Protein AF-T0R6H0-F1 (afdb_monomer_lite)

Radius of gyration: 33.14 Å; chains: 1; bounding box: 118×53×84 Å

Secondary structure (DSSP, 8-state):
--------------GGGHHHHHHHHHHHHHHHHHHHHHHTTTTTSTT--TT--TTTHHHHHHHHHHHHHHHSPTT----GGG--------SSS-PPPP-TTHHHHIIIII---HHHHHHHHHTS-HHHHTT-S---SBSSTT--SB--SSHHHHHHIIIIITTBGGGBHHHHHTTS-HHHHHHHH-STTSHHIIIIIHHHHTSHHHHHHHHHHHT----HHHHHHHHHHTT--B--PPP-SSSPPP---EEEEEETTEEEEEEE-S--HHHHHHHHHHTT-BSSTT-TTBTTTS-BTTBPP--GGGGS--

pLDDT: mean 77.42, std 15.38, range [25.55, 97.19]

Organism: Saprolegnia diclina (strain VS20) (NCBI:txid1156394)

Structure (mmCIF, N/CA/C/O backbone):
data_AF-T0R6H0-F1
#
_entry.id   AF-T0R6H0-F1
#
loop_
_atom_site.group_PDB
_atom_site.id
_atom_site.type_symbol
_atom_site.label_atom_id
_atom_site.label_alt_id
_atom_site.label_comp_id
_atom_site.label_asym_id
_atom_site.label_entity_id
_atom_site.label_seq_id
_atom_site.pdbx_PDB_ins_code
_atom_site.Cartn_x
_atom_site.Cartn_y
_atom_site.Cartn_z
_atom_site.occupancy
_atom_site.B_iso_or_equiv
_atom_site.auth_seq_id
_atom_site.auth_comp_id
_atom_site.auth_asym_id
_atom_site.auth_atom_id
_atom_site.pdbx_PDB_model_num
ATOM 1 N N . MET A 1 1 ? 90.081 6.972 -22.224 1.00 40.97 1 MET A N 1
ATOM 2 C CA . MET A 1 1 ? 89.438 6.092 -23.224 1.00 40.97 1 MET A CA 1
ATOM 3 C C . MET A 1 1 ? 88.347 6.915 -23.899 1.00 40.97 1 MET A C 1
ATOM 5 O O . MET A 1 1 ? 87.442 7.363 -23.212 1.00 40.97 1 MET A O 1
ATOM 9 N N . ARG A 1 2 ? 88.525 7.281 -25.173 1.00 37.84 2 ARG A N 1
ATOM 10 C CA . ARG A 1 2 ? 87.678 8.245 -25.898 1.00 37.84 2 ARG A CA 1
ATOM 11 C C . ARG A 1 2 ? 86.704 7.442 -26.763 1.00 37.84 2 ARG A C 1
ATOM 13 O O . ARG A 1 2 ? 87.155 6.745 -27.663 1.00 37.84 2 ARG A O 1
ATOM 20 N N . ILE A 1 3 ? 85.412 7.486 -26.451 1.00 46.25 3 ILE A N 1
ATOM 21 C CA . ILE A 1 3 ? 84.373 6.794 -27.225 1.00 46.25 3 ILE A CA 1
ATOM 22 C C . ILE A 1 3 ? 84.093 7.645 -28.471 1.00 46.25 3 ILE A C 1
ATOM 24 O O . ILE A 1 3 ? 83.667 8.792 -28.350 1.00 46.25 3 ILE A O 1
ATOM 28 N N . GLN A 1 4 ? 84.401 7.116 -29.656 1.00 45.62 4 GLN A N 1
ATOM 29 C CA . GLN A 1 4 ? 83.977 7.701 -30.931 1.00 45.62 4 GLN A CA 1
ATOM 30 C C . GLN A 1 4 ? 82.515 7.315 -31.206 1.00 45.62 4 GLN A C 1
ATOM 32 O O . GLN A 1 4 ? 82.155 6.161 -30.973 1.00 45.62 4 GLN A O 1
ATOM 37 N N . PRO A 1 5 ? 81.674 8.228 -31.722 1.00 48.91 5 PRO A N 1
ATOM 38 C CA . PRO A 1 5 ? 80.340 7.872 -32.174 1.00 48.91 5 PRO A CA 1
ATOM 39 C C . PRO A 1 5 ? 80.451 7.147 -33.519 1.00 48.91 5 PRO A C 1
ATOM 41 O O . PRO A 1 5 ? 80.967 7.690 -34.495 1.00 48.91 5 PRO A O 1
ATOM 44 N N . THR A 1 6 ? 79.974 5.908 -33.575 1.00 51.91 6 THR A N 1
ATOM 45 C CA . THR A 1 6 ? 79.748 5.190 -34.827 1.00 51.91 6 THR A CA 1
ATOM 46 C C . THR A 1 6 ? 78.606 5.870 -35.575 1.00 51.91 6 THR A C 1
ATOM 48 O O . THR A 1 6 ? 77.436 5.735 -35.222 1.00 51.91 6 THR A O 1
ATOM 51 N N . THR A 1 7 ? 78.933 6.606 -36.634 1.00 54.28 7 THR A N 1
ATOM 52 C CA . THR A 1 7 ? 77.968 7.002 -37.663 1.00 54.28 7 THR A CA 1
ATOM 53 C C . THR A 1 7 ? 77.571 5.754 -38.444 1.00 54.28 7 THR A C 1
ATOM 55 O O . THR A 1 7 ? 78.152 5.445 -39.482 1.00 54.28 7 THR A O 1
ATOM 58 N N . GLY A 1 8 ? 76.618 4.992 -37.906 1.00 48.72 8 GLY A N 1
ATOM 59 C CA . GLY A 1 8 ? 75.921 3.958 -38.656 1.00 48.72 8 GLY A CA 1
ATOM 60 C C . GLY A 1 8 ? 75.055 4.630 -39.714 1.00 48.72 8 GLY A C 1
ATOM 61 O O . GLY A 1 8 ? 74.066 5.283 -39.385 1.00 48.72 8 GLY A O 1
ATOM 62 N N . SER A 1 9 ? 75.447 4.511 -40.979 1.00 51.91 9 SER A N 1
ATOM 63 C CA . SER A 1 9 ? 74.576 4.822 -42.106 1.00 51.91 9 SER A CA 1
ATOM 64 C C . SER A 1 9 ? 73.331 3.940 -42.012 1.00 51.91 9 SER A C 1
ATOM 66 O O . SER A 1 9 ? 73.435 2.717 -42.071 1.00 51.91 9 SER A O 1
ATOM 68 N N . LEU A 1 10 ? 72.157 4.551 -41.848 1.00 57.88 10 LEU A N 1
ATOM 69 C CA . LEU A 1 10 ? 70.880 3.879 -42.073 1.00 57.88 10 LEU A CA 1
ATOM 70 C C . LEU A 1 10 ? 70.844 3.448 -43.544 1.00 57.88 10 LEU A C 1
ATOM 72 O O . LEU A 1 10 ? 70.689 4.293 -44.427 1.00 57.88 10 LEU A O 1
ATOM 76 N N . ASP A 1 11 ? 71.019 2.153 -43.803 1.00 59.69 11 ASP A N 1
ATOM 77 C CA . ASP A 1 11 ? 70.813 1.583 -45.132 1.00 59.69 11 ASP A CA 1
ATOM 78 C C . ASP A 1 11 ? 69.410 1.973 -45.632 1.00 59.69 11 ASP A C 1
ATOM 80 O O . ASP A 1 11 ? 68.420 1.787 -44.910 1.00 59.69 11 ASP A O 1
ATOM 84 N N . PRO A 1 12 ? 69.269 2.532 -46.848 1.00 58.50 12 PRO A N 1
ATOM 85 C CA . PRO A 1 12 ? 67.960 2.860 -47.381 1.00 58.50 12 PRO A CA 1
ATOM 86 C C . PRO A 1 12 ? 67.186 1.556 -47.562 1.00 58.50 12 PRO A C 1
ATOM 88 O O . PRO A 1 12 ? 67.565 0.709 -48.369 1.00 58.50 12 PRO A O 1
ATOM 91 N N . SER A 1 13 ? 66.089 1.396 -46.811 1.00 59.91 13 SER A N 1
ATOM 92 C CA . SER A 1 13 ? 65.235 0.212 -46.926 1.00 59.91 13 SER A CA 1
ATOM 93 C C . SER A 1 13 ? 64.921 -0.068 -48.404 1.00 59.91 13 SER A C 1
ATOM 95 O O . SER A 1 13 ? 64.613 0.887 -49.137 1.00 59.91 13 SER A O 1
ATOM 97 N N . PRO A 1 14 ? 65.014 -1.332 -48.869 1.00 59.00 14 PRO A N 1
ATOM 98 C CA . PRO A 1 14 ? 64.840 -1.659 -50.276 1.00 59.00 14 PRO A CA 1
ATOM 99 C C . PRO A 1 14 ? 63.494 -1.116 -50.759 1.00 59.00 14 PRO A C 1
ATOM 101 O O . PRO A 1 14 ? 62.437 -1.526 -50.277 1.00 59.00 14 PRO A O 1
ATOM 104 N N . SER A 1 15 ? 63.532 -0.169 -51.707 1.00 63.09 15 SER A N 1
ATOM 105 C CA . SER A 1 15 ? 62.351 0.602 -52.141 1.00 63.09 15 SER A CA 1
ATOM 106 C C . SER A 1 15 ? 61.200 -0.284 -52.640 1.00 63.09 15 SER A C 1
ATOM 108 O O . SER A 1 15 ? 60.039 0.120 -52.605 1.00 63.09 15 SER A O 1
ATOM 110 N N . ARG A 1 16 ? 61.527 -1.526 -53.019 1.00 66.12 16 ARG A N 1
ATOM 111 C CA . ARG A 1 16 ? 60.626 -2.579 -53.494 1.00 66.12 16 ARG A CA 1
ATOM 112 C C . ARG A 1 16 ? 59.483 -2.921 -52.534 1.00 66.12 16 ARG A C 1
ATOM 114 O O . ARG A 1 16 ? 58.416 -3.289 -53.007 1.00 66.12 16 ARG A O 1
ATOM 121 N N . TRP A 1 17 ? 59.664 -2.765 -51.222 1.00 71.75 17 TRP A N 1
ATOM 122 C CA . TRP A 1 17 ? 58.628 -3.116 -50.236 1.00 71.75 17 TRP A CA 1
ATOM 123 C C . TRP A 1 17 ? 57.766 -1.934 -49.785 1.00 71.75 17 TRP A C 1
ATOM 125 O O . TRP A 1 17 ? 56.764 -2.126 -49.101 1.00 71.75 17 TRP A O 1
ATOM 135 N N . ARG A 1 18 ? 58.114 -0.707 -50.194 1.00 79.81 18 ARG A N 1
ATOM 136 C CA . ARG A 1 18 ? 57.410 0.511 -49.761 1.00 79.81 18 ARG A CA 1
ATOM 137 C C . ARG A 1 18 ? 55.999 0.594 -50.336 1.00 79.81 18 ARG A C 1
ATOM 139 O O . ARG A 1 18 ? 55.067 0.902 -49.608 1.00 79.81 18 ARG A O 1
ATOM 146 N N . LEU A 1 19 ? 55.843 0.279 -51.623 1.00 83.94 19 LEU A N 1
ATOM 147 C CA . LEU A 1 19 ? 54.553 0.290 -52.321 1.00 83.94 19 LEU A CA 1
ATOM 148 C C . LEU A 1 19 ? 53.581 -0.798 -51.828 1.00 83.94 19 LEU A C 1
ATOM 150 O O . LEU A 1 19 ? 52.463 -0.441 -51.466 1.00 83.94 19 LEU A O 1
ATOM 154 N N . PRO A 1 20 ? 53.957 -2.092 -51.756 1.00 87.44 20 PRO A N 1
ATOM 155 C CA . PRO A 1 20 ? 53.057 -3.118 -51.228 1.00 87.44 20 PRO A CA 1
ATOM 156 C C . PRO A 1 20 ? 52.755 -2.915 -49.738 1.00 87.44 20 PRO A C 1
ATOM 158 O O . PRO A 1 20 ? 51.624 -3.143 -49.322 1.00 87.44 20 PRO A O 1
ATOM 161 N N . GLY A 1 21 ? 53.717 -2.419 -48.948 1.00 86.62 21 GLY A N 1
ATOM 162 C CA . GLY A 1 21 ? 53.477 -2.039 -47.553 1.00 86.62 21 GLY A CA 1
ATOM 163 C C . GLY A 1 21 ? 52.487 -0.879 -47.418 1.00 86.62 21 GLY A C 1
ATOM 164 O O . GLY A 1 21 ? 51.559 -0.959 -46.619 1.00 86.62 21 GLY A O 1
ATOM 165 N N . ALA A 1 22 ? 52.626 0.168 -48.238 1.00 88.75 22 ALA A N 1
ATOM 166 C CA . ALA A 1 22 ? 51.686 1.288 -48.267 1.00 88.75 22 ALA A CA 1
ATOM 167 C C . ALA A 1 22 ? 50.283 0.853 -48.720 1.00 88.75 22 ALA A C 1
ATOM 169 O O . ALA A 1 22 ? 49.302 1.230 -48.091 1.00 88.75 22 ALA A O 1
ATOM 170 N N . LEU A 1 23 ? 50.177 0.012 -49.754 1.00 92.19 23 LEU A N 1
ATOM 171 C CA . LEU A 1 23 ? 48.898 -0.542 -50.211 1.00 92.19 23 LEU A CA 1
ATOM 172 C C . LEU A 1 23 ? 48.227 -1.404 -49.139 1.00 92.19 23 LEU A C 1
ATOM 174 O O . LEU A 1 23 ? 47.025 -1.279 -48.926 1.00 92.19 23 LEU A O 1
ATOM 178 N N . TRP A 1 24 ? 48.993 -2.241 -48.437 1.00 92.06 24 TRP A N 1
ATOM 179 C CA . TRP A 1 24 ? 48.483 -3.045 -47.328 1.00 92.06 24 TRP A CA 1
ATOM 180 C C . TRP A 1 24 ? 47.993 -2.169 -46.165 1.00 92.06 24 TRP A C 1
ATOM 182 O O . TRP A 1 24 ? 46.909 -2.404 -45.630 1.00 92.06 24 TRP A O 1
ATOM 192 N N . LEU A 1 25 ? 48.730 -1.108 -45.818 1.00 92.62 25 LEU A N 1
ATOM 193 C CA . LEU A 1 25 ? 48.297 -0.126 -44.818 1.00 92.62 25 LEU A CA 1
ATOM 194 C C . LEU A 1 25 ? 47.020 0.605 -45.250 1.00 92.62 25 LEU A C 1
ATOM 196 O O . LEU A 1 25 ? 46.087 0.726 -44.464 1.00 92.62 25 LEU A O 1
ATOM 200 N N . CYS A 1 26 ? 46.930 1.050 -46.505 1.00 94.62 26 CYS A N 1
ATOM 201 C CA . CYS A 1 26 ? 45.722 1.690 -47.023 1.00 94.62 26 CYS A CA 1
ATOM 202 C C . CYS A 1 26 ? 44.523 0.732 -47.030 1.00 94.62 26 CYS A C 1
ATOM 204 O O . CYS A 1 26 ? 43.425 1.139 -46.665 1.00 94.62 26 CYS A O 1
ATOM 206 N N . ALA A 1 27 ? 44.723 -0.534 -47.403 1.00 94.38 27 ALA A N 1
ATOM 207 C CA . ALA A 1 27 ? 43.667 -1.543 -47.416 1.00 94.38 27 ALA A CA 1
ATOM 208 C C . ALA A 1 27 ? 43.171 -1.884 -46.002 1.00 94.38 27 ALA A C 1
ATOM 210 O O . ALA A 1 27 ? 41.966 -1.972 -45.779 1.00 94.38 27 ALA A O 1
ATOM 211 N N . THR A 1 28 ? 44.078 -2.029 -45.032 1.00 94.19 28 THR A N 1
ATOM 212 C CA . THR A 1 28 ? 43.717 -2.290 -43.627 1.00 94.19 28 THR A CA 1
ATOM 213 C C . THR A 1 28 ? 43.042 -1.086 -42.971 1.00 94.19 28 THR A C 1
ATOM 215 O O . THR A 1 28 ? 42.057 -1.261 -42.252 1.00 94.19 28 THR A O 1
ATOM 218 N N . LEU A 1 29 ? 43.489 0.139 -43.275 1.00 95.00 29 LEU A N 1
ATOM 219 C CA . LEU A 1 29 ? 42.809 1.367 -42.856 1.00 95.00 29 LEU A CA 1
ATOM 220 C C . LEU A 1 29 ? 41.407 1.456 -43.463 1.00 95.00 29 LEU A C 1
ATOM 222 O O . LEU A 1 29 ? 40.445 1.638 -42.725 1.00 95.00 29 LEU A O 1
ATOM 226 N N . ALA A 1 30 ? 41.266 1.269 -44.778 1.00 95.12 30 ALA A N 1
ATOM 227 C CA . ALA A 1 30 ? 39.967 1.301 -45.449 1.00 95.12 30 ALA A CA 1
ATOM 228 C C . ALA A 1 30 ? 39.008 0.229 -44.905 1.00 95.12 30 ALA A C 1
ATOM 230 O O . ALA A 1 30 ? 37.842 0.526 -44.660 1.00 95.12 30 ALA A O 1
ATOM 231 N N . GLY A 1 31 ? 39.504 -0.987 -44.650 1.00 93.69 31 GLY A N 1
ATOM 232 C CA . GLY A 1 31 ? 38.732 -2.061 -44.020 1.00 93.69 31 GLY A CA 1
ATOM 233 C C . GLY A 1 31 ? 38.281 -1.710 -42.601 1.00 93.69 31 GLY A C 1
ATOM 234 O O . GLY A 1 31 ? 37.119 -1.913 -42.262 1.00 93.69 31 GLY A O 1
ATOM 235 N N . THR A 1 32 ? 39.164 -1.108 -41.799 1.00 92.81 32 THR A N 1
ATOM 236 C CA . THR A 1 32 ? 38.827 -0.621 -40.451 1.00 92.81 32 THR A CA 1
ATOM 237 C C . THR A 1 32 ? 37.765 0.477 -40.503 1.00 92.81 32 THR A C 1
ATOM 239 O O . THR A 1 32 ? 36.785 0.415 -39.767 1.00 92.81 32 THR A O 1
ATOM 242 N N . PHE A 1 33 ? 37.912 1.458 -41.398 1.00 93.62 33 PHE A N 1
ATOM 243 C CA . PHE A 1 33 ? 36.922 2.523 -41.577 1.00 93.62 33 PHE A CA 1
ATOM 244 C C . PHE A 1 33 ? 35.565 1.972 -42.021 1.00 93.62 33 PHE A C 1
ATOM 246 O O . PHE A 1 33 ? 34.542 2.356 -41.463 1.00 93.62 33 PHE A O 1
ATOM 253 N N . TYR A 1 34 ? 35.550 1.045 -42.980 1.00 94.06 34 TYR A N 1
ATOM 254 C CA . TYR A 1 34 ? 34.323 0.395 -43.433 1.00 94.06 34 TYR A CA 1
ATOM 255 C C . TYR A 1 34 ? 33.631 -0.376 -42.301 1.00 94.06 34 TYR A C 1
ATOM 257 O O . TYR A 1 34 ? 32.425 -0.238 -42.110 1.00 94.06 34 TYR A O 1
ATOM 265 N N . TYR A 1 35 ? 34.396 -1.130 -41.508 1.00 90.38 35 TYR A N 1
ATOM 266 C CA . TYR A 1 35 ? 33.876 -1.853 -40.349 1.00 90.38 35 TYR A CA 1
ATOM 267 C C . TYR A 1 35 ? 33.275 -0.908 -39.300 1.00 90.38 35 TYR A C 1
ATOM 269 O O . TYR A 1 35 ? 32.159 -1.134 -38.838 1.00 90.38 35 TYR A O 1
ATOM 277 N N . LEU A 1 36 ? 33.978 0.181 -38.969 1.00 88.50 36 LEU A N 1
ATOM 278 C CA . LEU A 1 36 ? 33.488 1.176 -38.014 1.00 88.50 36 LEU A CA 1
ATOM 279 C C . LEU A 1 36 ? 32.199 1.843 -38.497 1.00 88.50 36 LEU A C 1
ATOM 281 O O . LEU A 1 36 ? 31.274 1.993 -37.708 1.00 88.50 36 LEU A O 1
ATOM 285 N N . LEU A 1 37 ? 32.095 2.180 -39.785 1.00 88.19 37 LEU A N 1
ATOM 286 C CA . LEU A 1 37 ? 30.865 2.736 -40.358 1.00 88.19 37 LEU A CA 1
ATOM 287 C C . LEU A 1 37 ? 29.695 1.749 -40.303 1.00 88.19 37 LEU A C 1
ATOM 289 O O . LEU A 1 37 ? 28.552 2.166 -40.137 1.00 88.19 37 LEU A O 1
ATOM 293 N N . HIS A 1 38 ? 29.969 0.451 -40.432 1.00 88.38 38 HIS A N 1
ATOM 294 C CA . HIS A 1 38 ? 28.935 -0.575 -40.379 1.00 88.38 38 HIS A CA 1
ATOM 295 C C . HIS A 1 38 ? 28.417 -0.822 -38.956 1.00 88.38 38 HIS A C 1
ATOM 297 O O . HIS A 1 38 ? 27.217 -0.998 -38.765 1.00 88.38 38 HIS A O 1
ATOM 303 N N . ILE A 1 39 ? 29.307 -0.814 -37.958 1.00 87.75 39 ILE A N 1
ATOM 304 C CA . ILE A 1 39 ? 28.954 -1.117 -36.563 1.00 87.75 39 ILE A CA 1
ATOM 305 C C . ILE A 1 39 ? 28.504 0.123 -35.768 1.00 87.75 39 ILE A C 1
ATOM 307 O O . ILE A 1 39 ? 27.774 -0.005 -34.788 1.00 87.75 39 ILE A O 1
ATOM 311 N N . GLN A 1 40 ? 28.877 1.333 -36.204 1.00 87.31 40 GLN A N 1
ATOM 312 C CA . GLN A 1 40 ? 28.488 2.603 -35.575 1.00 87.31 40 GLN A CA 1
ATOM 313 C C . GLN A 1 40 ? 26.980 2.753 -35.297 1.00 87.31 40 GLN A C 1
ATOM 315 O O . GLN A 1 40 ? 26.660 3.174 -34.187 1.00 87.31 40 GLN A O 1
ATOM 320 N N . PRO A 1 41 ? 26.042 2.420 -36.209 1.00 82.88 41 PRO A N 1
ATOM 321 C CA . PRO A 1 41 ? 24.615 2.565 -35.917 1.00 82.88 41 PRO A CA 1
ATOM 322 C C . PRO A 1 41 ? 24.121 1.603 -34.831 1.00 82.88 41 PRO A C 1
ATOM 324 O O . PRO A 1 41 ? 23.175 1.938 -34.126 1.00 82.88 41 PRO A O 1
ATOM 327 N N . GLN A 1 42 ? 24.748 0.433 -34.687 1.00 80.62 42 GLN A N 1
ATOM 328 C CA . GLN A 1 42 ? 24.406 -0.553 -33.658 1.00 80.62 42 GLN A CA 1
ATOM 329 C C . GLN A 1 42 ? 24.986 -0.127 -32.306 1.00 80.62 42 GLN A C 1
ATOM 331 O O . GLN A 1 42 ? 24.278 -0.137 -31.313 1.00 80.62 42 GLN A O 1
ATOM 336 N N . LEU A 1 43 ? 26.233 0.353 -32.276 1.00 81.50 43 LEU A N 1
ATOM 337 C CA . LEU A 1 43 ? 26.901 0.861 -31.065 1.00 81.50 43 LEU A CA 1
ATOM 338 C C . LEU A 1 43 ? 26.453 2.265 -30.640 1.00 81.50 43 LEU A C 1
ATOM 340 O O . LEU A 1 43 ? 27.027 2.837 -29.718 1.00 81.50 43 LEU A O 1
ATOM 344 N N . ALA A 1 44 ? 25.468 2.852 -31.320 1.00 81.06 44 ALA A N 1
ATOM 345 C CA . ALA A 1 44 ? 24.961 4.177 -30.980 1.00 81.06 44 ALA A CA 1
ATOM 346 C C . ALA A 1 44 ? 24.186 4.195 -29.647 1.00 81.06 44 ALA A C 1
ATOM 348 O O . ALA A 1 44 ? 23.909 5.271 -29.124 1.00 81.06 44 ALA A O 1
ATOM 349 N N . ASN A 1 45 ? 23.821 3.024 -29.117 1.00 78.31 45 ASN A N 1
ATOM 350 C CA . ASN A 1 45 ? 23.142 2.837 -27.838 1.00 78.31 45 ASN A CA 1
ATOM 351 C C . ASN A 1 45 ? 23.617 1.548 -27.154 1.00 78.31 45 ASN A C 1
ATOM 353 O O . ASN A 1 45 ? 24.102 0.623 -27.807 1.00 78.31 45 ASN A O 1
ATOM 357 N N . ASP A 1 46 ? 23.393 1.470 -25.844 1.00 76.31 46 ASP A N 1
ATOM 358 C CA . ASP A 1 46 ? 23.789 0.330 -25.007 1.00 76.31 46 ASP A CA 1
ATOM 359 C C . ASP A 1 46 ? 22.962 -0.946 -25.275 1.00 76.31 46 ASP A C 1
ATOM 361 O O . ASP A 1 46 ? 23.321 -2.036 -24.818 1.00 76.31 46 ASP A O 1
ATOM 365 N N . PHE A 1 47 ? 21.866 -0.840 -26.039 1.00 76.56 47 PHE A N 1
ATOM 366 C CA . PHE A 1 47 ? 21.034 -1.977 -26.450 1.00 76.56 47 PHE A CA 1
ATOM 367 C C . PHE A 1 47 ? 21.551 -2.676 -27.713 1.00 76.56 47 PHE A C 1
ATOM 369 O O . PHE A 1 47 ? 21.076 -3.760 -28.045 1.00 76.56 47 PHE A O 1
ATOM 376 N N . PHE A 1 48 ? 22.542 -2.101 -28.402 1.00 81.19 48 PHE A N 1
ATOM 377 C CA . PHE A 1 48 ? 23.056 -2.579 -29.690 1.00 81.19 48 PHE A CA 1
ATOM 378 C C . PHE A 1 48 ? 22.014 -2.553 -30.826 1.00 81.19 48 PHE A C 1
ATOM 380 O O . PHE A 1 48 ? 22.138 -3.280 -31.816 1.00 81.19 48 PHE A O 1
ATOM 387 N N . TRP A 1 49 ? 20.967 -1.731 -30.699 1.00 82.38 49 TRP A N 1
ATOM 388 C CA . TRP A 1 49 ? 19.870 -1.677 -31.666 1.00 82.38 49 TRP A CA 1
ATOM 389 C C . TRP A 1 49 ? 20.136 -0.623 -32.742 1.00 82.38 49 TRP A C 1
ATOM 391 O O . TRP A 1 49 ? 20.255 0.562 -32.422 1.00 82.38 49 TRP A O 1
ATOM 401 N N . PRO A 1 50 ? 20.217 -1.000 -34.028 1.00 79.94 50 PRO A N 1
ATOM 402 C CA . PRO A 1 50 ? 20.460 -0.030 -35.082 1.00 79.94 50 PRO A CA 1
ATOM 403 C C . PRO A 1 50 ? 19.308 0.978 -35.158 1.00 79.94 50 PRO A C 1
ATOM 405 O O . PRO A 1 50 ? 18.143 0.595 -35.187 1.00 79.94 50 PRO A O 1
ATOM 408 N N . HIS A 1 51 ? 19.648 2.266 -35.237 1.00 79.25 51 HIS A N 1
ATOM 409 C CA . HIS A 1 51 ? 18.682 3.361 -35.409 1.00 79.25 51 HIS A CA 1
ATOM 410 C C . HIS A 1 51 ? 17.660 3.524 -34.269 1.00 79.25 51 HIS A C 1
ATOM 412 O O . HIS A 1 51 ? 16.566 4.036 -34.508 1.00 79.25 51 HIS A O 1
ATOM 418 N N . TYR A 1 52 ? 18.018 3.141 -33.037 1.00 77.12 52 TYR A N 1
ATOM 419 C CA . TYR A 1 52 ? 17.202 3.438 -31.858 1.00 77.12 52 TYR A CA 1
ATOM 420 C C . TYR A 1 52 ? 16.857 4.933 -31.801 1.00 77.12 52 TYR A C 1
ATOM 422 O O . TYR A 1 52 ? 17.747 5.787 -31.844 1.00 77.12 52 TYR A O 1
ATOM 430 N N . ASN A 1 5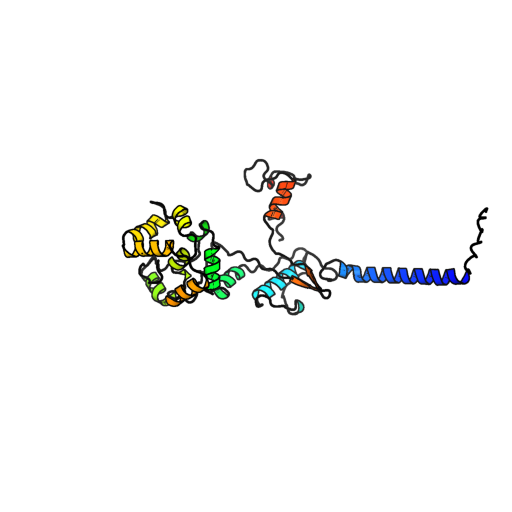3 ? 15.565 5.243 -31.707 1.00 75.19 53 ASN A N 1
ATOM 431 C CA . ASN A 1 53 ? 15.062 6.604 -31.588 1.00 75.19 53 ASN A CA 1
ATOM 432 C C . ASN A 1 53 ? 14.251 6.772 -30.293 1.00 75.19 53 ASN A C 1
ATOM 434 O O . ASN A 1 53 ? 13.592 5.849 -29.817 1.00 75.19 53 ASN A O 1
ATOM 438 N N . SER A 1 54 ? 14.295 7.968 -29.713 1.00 70.31 54 SER A N 1
ATOM 439 C CA . SER A 1 54 ? 13.508 8.294 -28.519 1.00 70.31 54 SER A CA 1
ATOM 440 C C . SER A 1 54 ? 12.026 8.533 -28.824 1.00 70.31 54 SER A C 1
ATOM 442 O O . SER A 1 54 ? 11.215 8.540 -27.909 1.00 70.31 54 SER A O 1
ATOM 444 N N . SER A 1 55 ? 11.655 8.726 -30.095 1.00 70.56 55 SER A N 1
ATOM 445 C CA . SER A 1 55 ? 10.284 9.064 -30.493 1.00 70.56 55 SER A CA 1
ATOM 446 C C . SER A 1 55 ? 9.344 7.862 -30.591 1.00 70.56 55 SER A C 1
ATOM 448 O O . SER A 1 55 ? 8.144 8.044 -30.417 1.00 70.56 55 SER A O 1
ATOM 450 N N . GLY A 1 56 ? 9.864 6.666 -30.901 1.00 76.94 56 GLY A N 1
ATOM 451 C CA . GLY A 1 56 ? 9.060 5.466 -31.164 1.00 76.94 56 GLY A CA 1
ATOM 452 C C . GLY A 1 56 ? 9.616 4.183 -30.550 1.00 76.94 56 GLY A C 1
ATOM 453 O O . GLY A 1 56 ? 8.877 3.443 -29.911 1.00 76.94 56 GLY A O 1
ATOM 454 N N . TYR A 1 57 ? 10.922 3.923 -30.684 1.00 78.75 57 TYR A N 1
ATOM 455 C CA . TYR A 1 57 ? 11.550 2.719 -30.116 1.00 78.75 57 TYR A CA 1
ATOM 456 C C . TYR A 1 57 ? 11.520 2.724 -28.590 1.00 78.75 57 TYR A C 1
ATOM 458 O O . TYR A 1 57 ? 11.285 1.685 -27.977 1.00 78.75 57 TYR A O 1
ATOM 466 N N . GLN A 1 58 ? 11.736 3.892 -27.984 1.00 79.38 58 GLN A N 1
ATOM 467 C CA . GLN A 1 58 ? 11.610 4.052 -26.540 1.00 79.38 58 GLN A CA 1
ATOM 468 C C . GLN A 1 58 ? 10.190 3.729 -26.067 1.00 79.38 58 GLN A C 1
ATOM 470 O O . GLN A 1 58 ? 10.025 2.979 -25.113 1.00 79.38 58 GLN A O 1
ATOM 475 N N . THR A 1 59 ? 9.174 4.233 -26.761 1.00 81.44 59 THR A N 1
ATOM 476 C CA . THR A 1 59 ? 7.769 3.981 -26.428 1.00 81.44 59 THR A CA 1
ATOM 477 C C . THR A 1 59 ? 7.388 2.515 -26.616 1.00 81.44 59 THR A C 1
ATOM 479 O O . THR A 1 59 ? 6.765 1.937 -25.732 1.00 81.44 59 THR A O 1
ATOM 482 N N . PHE A 1 60 ? 7.844 1.878 -27.699 1.00 84.06 60 PHE A N 1
ATOM 483 C CA . PHE A 1 60 ? 7.689 0.434 -27.896 1.00 84.06 60 PHE A CA 1
ATOM 484 C C . PHE A 1 60 ? 8.285 -0.363 -26.739 1.00 84.06 60 PHE A C 1
ATOM 486 O O . PHE A 1 60 ? 7.649 -1.278 -26.224 1.00 84.06 60 PHE A O 1
ATOM 493 N N . LEU A 1 61 ? 9.504 -0.010 -26.322 1.00 84.12 61 LEU A N 1
ATOM 494 C CA . LEU A 1 61 ? 10.159 -0.694 -25.218 1.00 84.12 61 LEU A CA 1
ATOM 495 C C . LEU A 1 61 ? 9.375 -0.514 -23.912 1.00 84.12 61 LEU A C 1
ATOM 497 O O . LEU A 1 61 ? 9.222 -1.480 -23.173 1.00 84.12 61 LEU A O 1
ATOM 501 N N . ILE A 1 62 ? 8.853 0.686 -23.643 1.00 82.81 62 ILE A N 1
ATOM 502 C CA . ILE A 1 62 ? 8.022 0.946 -22.461 1.00 82.81 62 ILE A CA 1
ATOM 503 C C . ILE A 1 62 ? 6.750 0.092 -22.493 1.00 82.81 62 ILE A C 1
ATOM 505 O O . ILE A 1 62 ? 6.455 -0.579 -21.510 1.00 82.81 62 ILE A O 1
ATOM 509 N N . ASP A 1 63 ? 6.030 0.061 -23.613 1.00 85.44 63 ASP A N 1
ATOM 510 C CA . ASP A 1 63 ? 4.800 -0.729 -23.745 1.00 85.44 63 ASP A CA 1
ATOM 511 C C . ASP A 1 63 ? 5.062 -2.229 -23.608 1.00 85.44 63 ASP A C 1
ATOM 513 O O . ASP A 1 63 ? 4.302 -2.946 -22.955 1.00 85.44 63 ASP A O 1
ATOM 517 N N . ALA A 1 64 ? 6.169 -2.702 -24.184 1.00 86.81 64 ALA A N 1
ATOM 518 C CA . ALA A 1 64 ? 6.564 -4.098 -24.087 1.00 86.81 64 ALA A CA 1
ATOM 519 C C . ALA A 1 64 ? 6.908 -4.472 -22.644 1.00 86.81 64 ALA A C 1
ATOM 521 O O . ALA A 1 64 ? 6.481 -5.519 -22.161 1.00 86.81 64 ALA A O 1
ATOM 522 N N . LEU A 1 65 ? 7.633 -3.600 -21.938 1.00 85.06 65 LEU A N 1
ATOM 523 C CA . LEU A 1 65 ? 7.926 -3.781 -20.521 1.00 85.06 65 LEU A CA 1
ATOM 524 C C . LEU A 1 65 ? 6.654 -3.738 -19.672 1.00 85.06 65 LEU A C 1
ATOM 526 O O . LEU A 1 65 ? 6.493 -4.617 -18.835 1.00 85.06 65 LEU A O 1
ATOM 530 N N . ASN A 1 66 ? 5.733 -2.800 -19.908 1.00 85.00 66 ASN A N 1
ATOM 531 C CA . ASN A 1 66 ? 4.458 -2.731 -19.189 1.00 85.00 66 ASN A CA 1
ATOM 532 C C . ASN A 1 66 ? 3.664 -4.034 -19.351 1.00 85.00 66 ASN A C 1
ATOM 534 O O . ASN A 1 66 ? 3.252 -4.630 -18.360 1.00 85.00 66 ASN A O 1
ATOM 538 N N . GLN A 1 67 ? 3.520 -4.543 -20.578 1.00 84.56 67 GLN A N 1
ATOM 539 C CA . GLN A 1 67 ? 2.828 -5.812 -20.814 1.00 84.56 67 GLN A CA 1
ATOM 540 C C . GLN A 1 67 ? 3.525 -6.991 -20.117 1.00 84.56 67 GLN A C 1
ATOM 542 O O . GLN A 1 67 ? 2.863 -7.868 -19.551 1.00 84.56 67 GLN A O 1
ATOM 547 N N . LEU A 1 68 ? 4.859 -7.029 -20.150 1.00 85.12 68 LEU A N 1
ATOM 548 C CA . LEU A 1 68 ? 5.631 -8.075 -19.485 1.00 85.12 68 LEU A CA 1
ATOM 549 C C . LEU A 1 68 ? 5.496 -8.009 -17.964 1.00 85.12 68 LEU A C 1
ATOM 551 O O . LEU A 1 68 ? 5.280 -9.053 -17.357 1.00 85.12 68 LEU A O 1
ATOM 555 N N . LEU A 1 69 ? 5.566 -6.821 -17.364 1.00 81.06 69 LEU A N 1
ATOM 556 C CA . LEU A 1 69 ? 5.396 -6.614 -15.923 1.00 81.06 69 LEU A CA 1
ATOM 557 C C . LEU A 1 69 ? 4.003 -7.056 -15.453 1.00 81.06 69 LEU A C 1
ATOM 559 O O . LEU A 1 69 ? 3.867 -7.703 -14.419 1.00 81.06 69 LEU A O 1
ATOM 563 N N . GLU A 1 70 ? 2.963 -6.812 -16.252 1.00 81.12 70 GLU A N 1
ATOM 564 C CA . GLU A 1 70 ? 1.606 -7.249 -15.912 1.00 81.12 70 GLU A CA 1
ATOM 565 C C . GLU A 1 70 ? 1.425 -8.776 -15.955 1.00 81.12 70 GLU A C 1
ATOM 567 O O . GLU A 1 70 ? 0.733 -9.359 -15.103 1.00 81.12 70 GLU A O 1
ATOM 572 N N . THR A 1 71 ? 2.010 -9.422 -16.966 1.00 80.94 71 THR A N 1
ATOM 573 C CA . THR A 1 71 ? 1.733 -10.828 -17.314 1.00 80.94 71 THR A CA 1
ATOM 574 C C . THR A 1 71 ? 2.735 -11.833 -16.765 1.00 80.94 71 THR A C 1
ATOM 576 O O . THR A 1 71 ? 2.382 -13.003 -16.620 1.00 80.94 71 THR A O 1
ATOM 579 N N . SER A 1 72 ? 3.954 -11.400 -16.466 1.00 80.06 72 SER A N 1
ATOM 580 C CA . SER A 1 72 ? 5.024 -12.281 -16.005 1.00 80.06 72 SER A CA 1
ATOM 581 C C . SER A 1 72 ? 4.994 -12.439 -14.487 1.00 80.06 72 SER A C 1
ATOM 583 O O . SER A 1 72 ? 4.442 -11.606 -13.764 1.00 80.06 72 SER A O 1
ATOM 585 N N . ASP A 1 73 ? 5.584 -13.532 -14.011 1.00 73.50 73 ASP A N 1
ATOM 586 C CA . ASP A 1 73 ? 5.853 -13.718 -12.588 1.00 73.50 73 ASP A CA 1
ATOM 587 C C . ASP A 1 73 ? 7.036 -12.839 -12.148 1.00 73.50 73 ASP A C 1
ATOM 589 O O . ASP A 1 73 ? 7.911 -12.501 -12.955 1.00 73.50 73 ASP A O 1
ATOM 593 N N . ASP A 1 74 ? 7.075 -12.495 -10.858 1.00 68.44 74 ASP A N 1
ATOM 594 C CA . ASP A 1 74 ? 8.178 -11.734 -10.269 1.00 68.44 74 ASP A CA 1
ATOM 595 C C . ASP A 1 74 ? 9.525 -12.432 -10.548 1.00 68.44 74 ASP A C 1
ATOM 597 O O . ASP A 1 74 ? 9.652 -13.650 -10.423 1.00 68.44 74 ASP A O 1
ATOM 601 N N . GLU A 1 75 ? 10.536 -11.647 -10.937 1.00 66.62 75 GLU A N 1
ATOM 602 C CA . GLU A 1 75 ? 11.900 -12.107 -11.265 1.00 66.62 75 GLU A CA 1
ATOM 603 C C . GLU A 1 75 ? 12.028 -13.020 -12.505 1.00 66.62 75 GLU A C 1
ATOM 605 O O . GLU A 1 75 ? 13.094 -13.592 -12.759 1.00 66.62 75 GLU A O 1
ATOM 610 N N . ALA A 1 76 ? 10.986 -13.138 -13.333 1.00 76.56 76 ALA A N 1
ATOM 611 C CA . ALA A 1 76 ? 11.066 -13.908 -14.568 1.00 76.56 76 ALA A CA 1
ATOM 612 C C . ALA A 1 76 ? 12.047 -13.284 -15.582 1.00 76.56 76 ALA A C 1
ATOM 614 O O . ALA A 1 76 ? 12.014 -12.090 -15.880 1.00 76.56 76 ALA A O 1
ATOM 615 N N . THR A 1 77 ? 12.903 -14.119 -16.180 1.00 80.31 77 THR A N 1
ATOM 616 C CA . THR A 1 77 ? 13.663 -13.738 -17.380 1.00 80.31 77 THR A CA 1
ATOM 617 C C . THR A 1 77 ? 12.798 -14.008 -18.601 1.00 80.31 77 THR A C 1
ATOM 619 O O . THR A 1 77 ? 12.488 -15.166 -18.888 1.00 80.31 77 THR A O 1
ATOM 622 N N . VAL A 1 78 ? 12.421 -12.954 -19.321 1.00 81.94 78 VAL A N 1
ATOM 623 C CA . VAL A 1 78 ? 11.536 -13.057 -20.485 1.00 81.94 78 VAL A CA 1
ATOM 624 C C . VAL A 1 78 ? 12.232 -12.536 -21.735 1.00 81.94 78 VAL A C 1
ATOM 626 O O . VAL A 1 78 ? 12.971 -11.553 -21.692 1.00 81.94 78 VAL A O 1
ATOM 629 N N . ASP A 1 79 ? 12.009 -13.221 -22.855 1.00 84.12 79 ASP A N 1
ATOM 630 C CA . ASP A 1 79 ? 12.479 -12.769 -24.159 1.00 84.12 79 ASP A CA 1
ATOM 631 C C . ASP A 1 79 ? 11.608 -11.607 -24.645 1.00 84.12 79 ASP A C 1
ATOM 633 O O . ASP A 1 79 ? 10.403 -11.770 -24.854 1.00 84.12 79 ASP A O 1
ATOM 637 N N . LEU A 1 80 ? 12.218 -10.445 -24.876 1.00 80.94 80 LEU A N 1
ATOM 638 C CA . LEU A 1 80 ? 11.520 -9.276 -25.406 1.00 80.94 80 LEU A CA 1
ATOM 639 C C . LEU A 1 80 ? 10.901 -9.555 -26.787 1.00 80.94 80 LEU A C 1
ATOM 641 O O . LEU A 1 80 ? 9.865 -8.988 -27.123 1.00 80.94 80 LEU A O 1
ATOM 645 N N . GLY A 1 81 ? 11.485 -10.472 -27.568 1.00 80.75 81 GLY A N 1
ATOM 646 C CA . GLY A 1 81 ? 10.945 -10.894 -28.862 1.00 80.75 81 GLY A CA 1
ATOM 647 C C . GLY A 1 81 ? 9.645 -11.701 -28.776 1.00 80.75 81 GLY A C 1
ATOM 648 O O . GLY A 1 81 ? 8.982 -11.890 -29.794 1.00 80.75 81 GLY A O 1
ATOM 649 N N . SER A 1 82 ? 9.260 -12.168 -27.583 1.00 81.25 82 SER A N 1
ATOM 650 C CA . SER A 1 82 ? 7.990 -12.876 -27.367 1.00 81.25 82 SER A CA 1
ATOM 651 C C . SER A 1 82 ? 6.783 -11.938 -27.258 1.00 81.25 82 SER A C 1
ATOM 653 O O . SER A 1 82 ? 5.639 -12.391 -27.337 1.00 81.25 82 SER A O 1
ATOM 655 N N . VAL A 1 83 ? 7.028 -10.634 -27.105 1.00 83.25 83 VAL A N 1
ATOM 656 C CA . VAL A 1 83 ? 5.986 -9.624 -26.948 1.00 83.25 83 VAL A CA 1
ATOM 657 C C . VAL A 1 83 ? 5.427 -9.230 -28.312 1.00 83.25 83 VAL A C 1
ATOM 659 O O . VAL A 1 83 ? 6.164 -8.874 -29.230 1.00 83.25 83 VAL A O 1
ATOM 662 N N . MET A 1 84 ? 4.101 -9.258 -28.439 1.00 80.31 84 MET A N 1
ATOM 663 C CA . MET A 1 84 ? 3.395 -8.764 -29.619 1.00 80.31 84 MET A CA 1
ATOM 664 C C . MET A 1 84 ? 2.448 -7.638 -29.212 1.00 80.31 84 MET A C 1
ATOM 666 O O . MET A 1 84 ? 1.461 -7.878 -28.518 1.00 80.31 84 MET A O 1
ATOM 670 N N . LEU A 1 85 ? 2.749 -6.425 -29.677 1.00 81.50 85 LEU A N 1
ATOM 671 C CA . LEU A 1 85 ? 1.956 -5.221 -29.432 1.00 81.50 85 LEU A CA 1
ATOM 672 C C . LEU A 1 85 ? 1.238 -4.803 -30.714 1.00 81.50 85 LEU A C 1
ATOM 674 O O . LEU A 1 85 ? 1.862 -4.681 -31.770 1.00 81.50 85 LEU A O 1
ATOM 678 N N . ASP A 1 86 ? -0.066 -4.556 -30.616 1.00 79.94 86 ASP A N 1
ATOM 679 C CA . ASP A 1 86 ? -0.851 -3.950 -31.695 1.00 79.94 86 ASP A CA 1
ATOM 680 C C . ASP A 1 86 ? -0.834 -2.422 -31.542 1.00 79.94 86 ASP A C 1
ATOM 682 O O . ASP A 1 86 ? -1.764 -1.813 -31.013 1.00 79.94 86 ASP A O 1
ATOM 686 N N . ALA A 1 87 ? 0.284 -1.807 -31.933 1.00 77.81 87 ALA A N 1
ATOM 687 C CA . ALA A 1 87 ? 0.516 -0.373 -31.798 1.00 77.81 87 ALA A CA 1
ATOM 688 C C . ALA A 1 87 ? 1.377 0.180 -32.946 1.00 77.81 87 ALA A C 1
ATOM 690 O O . ALA A 1 87 ? 2.054 -0.556 -33.669 1.00 77.81 87 ALA A O 1
ATOM 691 N N . ARG A 1 88 ? 1.329 1.504 -33.138 1.00 77.12 88 ARG A N 1
ATOM 692 C CA . ARG A 1 88 ? 2.092 2.218 -34.171 1.00 77.12 88 ARG A CA 1
ATOM 693 C C . ARG A 1 88 ? 3.168 3.089 -33.537 1.00 77.12 88 ARG A C 1
ATOM 695 O O . ARG A 1 88 ? 2.852 4.047 -32.841 1.00 77.12 88 ARG A O 1
ATOM 702 N N . TYR A 1 89 ? 4.424 2.777 -33.845 1.00 80.12 89 TYR A N 1
ATOM 703 C CA . TYR A 1 89 ? 5.609 3.460 -33.310 1.00 80.12 89 TYR A CA 1
ATOM 704 C C . TYR A 1 89 ? 6.336 4.330 -34.350 1.00 80.12 89 TYR A C 1
ATOM 706 O O . TYR A 1 89 ? 7.479 4.732 -34.152 1.00 80.12 89 TYR A O 1
ATOM 714 N N . ASP A 1 90 ? 5.692 4.606 -35.485 1.00 75.88 90 ASP A N 1
ATOM 715 C CA . ASP A 1 90 ? 6.220 5.408 -36.597 1.00 75.88 90 ASP A CA 1
ATOM 716 C C . ASP A 1 90 ? 5.915 6.916 -36.469 1.00 75.88 90 ASP A C 1
ATOM 718 O O . ASP A 1 90 ? 6.278 7.705 -37.345 1.00 75.88 90 ASP A O 1
ATOM 722 N N . GLY A 1 91 ? 5.267 7.328 -35.374 1.00 69.38 91 GLY A N 1
ATOM 723 C CA . GLY A 1 91 ? 4.941 8.720 -35.066 1.00 69.38 91 GLY A CA 1
ATOM 724 C C . GLY A 1 91 ? 6.124 9.548 -34.542 1.00 69.38 91 GLY A C 1
ATOM 725 O O . GLY A 1 91 ? 7.095 9.029 -33.996 1.00 69.38 91 GLY A O 1
ATOM 726 N N . LEU A 1 92 ? 6.020 10.874 -34.689 1.00 59.97 92 LEU A N 1
ATOM 727 C CA . LEU A 1 92 ? 6.978 11.852 -34.140 1.00 59.97 92 LEU A CA 1
ATOM 728 C C . LEU A 1 92 ? 6.888 11.985 -32.610 1.00 59.97 92 LEU A C 1
ATOM 730 O O . LEU A 1 92 ? 7.881 12.320 -31.970 1.00 59.97 92 LEU A O 1
ATOM 734 N N . LEU A 1 93 ? 5.705 11.725 -32.055 1.00 60.62 93 LEU A N 1
ATOM 735 C CA . LEU A 1 93 ? 5.391 11.685 -30.630 1.00 60.62 93 LEU A CA 1
ATOM 736 C C . LEU A 1 93 ? 4.512 10.453 -30.436 1.00 60.62 93 LEU A C 1
ATOM 738 O O . LEU A 1 93 ? 3.390 10.417 -30.944 1.00 60.62 93 LEU A O 1
ATOM 742 N N . THR A 1 94 ? 5.049 9.413 -29.808 1.00 63.25 94 THR A N 1
ATOM 743 C CA . THR A 1 94 ? 4.267 8.229 -29.448 1.00 63.25 94 THR A CA 1
ATOM 744 C C . THR A 1 94 ? 4.248 8.123 -27.935 1.00 63.25 94 THR A C 1
ATOM 746 O O . THR A 1 94 ? 5.304 8.150 -27.300 1.00 63.25 94 THR A O 1
ATOM 749 N N . THR A 1 95 ? 3.054 8.032 -27.358 1.00 67.88 95 THR A N 1
ATOM 750 C CA . THR A 1 95 ? 2.873 7.833 -25.921 1.00 67.88 95 THR A CA 1
ATOM 751 C C . THR A 1 95 ? 2.850 6.378 -25.565 1.00 67.88 95 THR A C 1
ATOM 753 O O . THR A 1 95 ? 2.296 5.556 -26.293 1.00 67.88 95 THR A O 1
ATOM 756 N N . ALA A 1 96 ? 3.425 6.087 -24.403 1.00 72.56 96 ALA A N 1
ATOM 757 C CA . ALA A 1 96 ? 3.281 4.779 -23.809 1.00 72.56 96 ALA A CA 1
ATOM 758 C C . ALA A 1 96 ? 1.815 4.557 -23.428 1.00 72.56 96 ALA A C 1
ATOM 760 O O . ALA A 1 96 ? 1.117 5.471 -22.972 1.00 72.56 96 ALA A O 1
ATOM 761 N N . ILE A 1 97 ? 1.358 3.325 -23.591 1.00 73.31 97 ILE A N 1
ATOM 762 C CA . ILE A 1 97 ? 0.054 2.874 -23.143 1.00 73.31 97 ILE A CA 1
ATOM 763 C C . ILE A 1 97 ? 0.037 2.987 -21.620 1.00 73.31 97 ILE A C 1
ATOM 765 O O . ILE A 1 97 ? 0.840 2.381 -20.909 1.00 73.31 97 ILE A O 1
ATOM 769 N N . ALA A 1 98 ? -0.887 3.795 -21.106 1.00 65.88 98 ALA A N 1
ATOM 770 C CA . ALA A 1 98 ? -1.118 3.904 -19.677 1.00 65.88 98 ALA A CA 1
ATOM 771 C C . ALA A 1 98 ? -2.014 2.752 -19.209 1.00 65.88 98 ALA A C 1
ATOM 773 O O . ALA A 1 98 ? -3.098 2.536 -19.754 1.00 65.88 98 ALA A O 1
ATOM 774 N N . HIS A 1 99 ? -1.600 2.076 -18.138 1.00 72.12 99 HIS A N 1
ATOM 775 C CA . HIS A 1 99 ? -2.357 1.001 -17.495 1.00 72.12 99 HIS A CA 1
ATOM 776 C C . HIS A 1 99 ? -2.872 1.455 -16.114 1.00 72.12 99 HIS A C 1
ATOM 778 O O . HIS A 1 99 ? -2.399 0.997 -15.071 1.00 72.12 99 HIS A O 1
ATOM 784 N N . PRO A 1 100 ? -3.848 2.385 -16.056 1.00 65.69 100 PRO A N 1
ATOM 785 C CA . PRO A 1 100 ? -4.217 3.090 -14.822 1.00 65.69 100 PRO A CA 1
ATOM 786 C C . PRO A 1 100 ? -4.820 2.183 -13.742 1.00 65.69 100 PRO A C 1
ATOM 788 O O . PRO A 1 100 ? -4.865 2.554 -12.570 1.00 65.69 100 PRO A O 1
ATOM 791 N N . THR A 1 101 ? -5.308 0.997 -14.112 1.00 71.88 101 THR A N 1
ATOM 792 C CA . THR A 1 101 ? -5.901 0.037 -13.175 1.00 71.88 101 THR A CA 1
ATOM 793 C C . THR A 1 101 ? -4.911 -0.994 -12.654 1.00 71.88 101 THR A C 1
ATOM 795 O O . THR A 1 101 ? -5.249 -1.690 -11.700 1.00 71.88 101 THR A O 1
ATOM 798 N N . TYR A 1 102 ? -3.712 -1.102 -13.230 1.00 77.12 102 TYR A N 1
ATOM 799 C CA . TYR A 1 102 ? -2.786 -2.195 -12.938 1.00 77.12 102 TYR A CA 1
ATOM 800 C C . TYR A 1 102 ? -2.305 -2.204 -11.486 1.00 77.12 102 TYR A C 1
ATOM 802 O O . TYR A 1 102 ? -2.518 -3.187 -10.783 1.00 77.12 102 TYR A O 1
ATOM 810 N N . ALA A 1 103 ? -1.780 -1.083 -10.986 1.00 73.25 103 ALA A N 1
ATOM 811 C CA . ALA A 1 103 ? -1.316 -0.959 -9.599 1.00 73.25 103 ALA A CA 1
ATOM 812 C C . ALA A 1 103 ? -2.394 -1.356 -8.572 1.00 73.25 103 ALA A C 1
ATOM 814 O O . ALA A 1 103 ? -2.144 -1.954 -7.526 1.00 73.25 103 ALA A O 1
ATOM 815 N N . MET A 1 104 ? -3.637 -1.044 -8.903 1.00 69.38 104 MET A N 1
ATOM 816 C CA . MET A 1 104 ? -4.797 -1.214 -8.044 1.00 69.38 104 MET A CA 1
ATOM 817 C C . MET A 1 104 ? -5.348 -2.654 -8.182 1.00 69.38 104 MET A C 1
ATOM 819 O O . MET A 1 104 ? -5.791 -3.260 -7.202 1.00 69.38 104 MET A O 1
ATOM 823 N N . ALA A 1 105 ? -5.229 -3.265 -9.367 1.00 74.81 105 ALA A N 1
ATOM 824 C CA . ALA A 1 105 ? -5.431 -4.696 -9.586 1.00 74.81 105 ALA A CA 1
ATOM 825 C C . ALA A 1 105 ? -4.375 -5.528 -8.841 1.00 74.81 105 ALA A C 1
ATOM 827 O O . ALA A 1 105 ? -4.731 -6.512 -8.196 1.00 74.81 105 ALA A O 1
ATOM 828 N N . LEU A 1 106 ? -3.108 -5.109 -8.837 1.00 73.25 106 LEU A N 1
ATOM 829 C CA . LEU A 1 106 ? -2.021 -5.779 -8.124 1.00 73.25 106 LEU A CA 1
ATOM 830 C C . LEU A 1 106 ? -2.321 -5.880 -6.619 1.00 73.25 106 LEU A C 1
ATOM 832 O O . LEU A 1 106 ? -2.325 -6.978 -6.058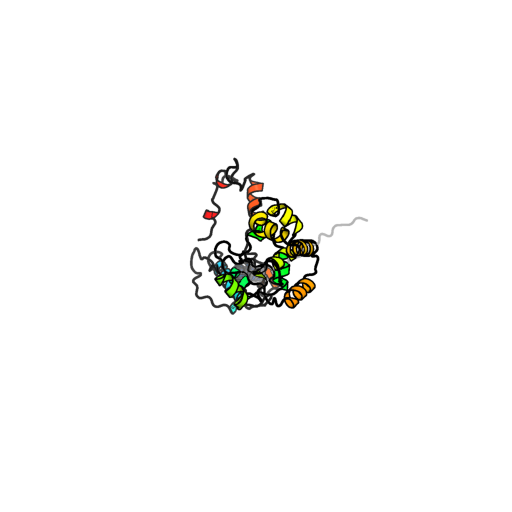 1.00 73.25 106 LEU A O 1
ATOM 836 N N . LEU A 1 107 ? -2.689 -4.758 -5.989 1.00 68.44 107 LEU A N 1
ATOM 837 C CA . LEU A 1 107 ? -3.056 -4.710 -4.567 1.00 68.44 107 LEU A CA 1
ATOM 838 C C . LEU A 1 107 ? -4.296 -5.543 -4.219 1.00 68.44 107 LEU A C 1
ATOM 840 O O . LEU A 1 107 ? -4.403 -6.067 -3.112 1.00 68.44 107 LEU A O 1
ATOM 844 N N . THR A 1 108 ? -5.261 -5.643 -5.134 1.00 65.19 108 THR A N 1
ATOM 845 C CA . THR A 1 108 ? -6.534 -6.330 -4.862 1.00 65.19 108 THR A CA 1
ATOM 846 C C . THR A 1 108 ? -6.517 -7.813 -5.223 1.00 65.19 108 THR A C 1
ATOM 848 O O . THR A 1 108 ? -7.293 -8.574 -4.641 1.00 65.19 108 THR A O 1
ATOM 851 N N . THR A 1 109 ? -5.648 -8.237 -6.148 1.00 67.88 109 THR A N 1
ATOM 852 C CA . THR A 1 109 ? -5.653 -9.599 -6.711 1.00 67.88 109 THR A CA 1
ATOM 853 C C . THR A 1 109 ? -4.365 -10.380 -6.467 1.00 67.88 109 THR A C 1
ATOM 855 O O . THR A 1 109 ? -4.460 -11.548 -6.093 1.00 67.88 109 THR A O 1
ATOM 858 N N . LYS A 1 110 ? -3.181 -9.768 -6.627 1.00 61.22 110 LYS A N 1
ATOM 859 C CA . LYS A 1 110 ? -1.889 -10.471 -6.515 1.00 61.22 110 LYS A CA 1
ATOM 860 C C . LYS A 1 110 ? -1.284 -10.411 -5.105 1.00 61.22 110 LYS A C 1
ATOM 862 O O . LYS A 1 110 ? -0.594 -11.343 -4.710 1.00 61.22 110 LYS A O 1
ATOM 867 N N . LEU A 1 111 ? -1.595 -9.380 -4.310 1.00 66.19 111 LEU A N 1
ATOM 868 C CA . LEU A 1 111 ? -0.992 -9.155 -2.984 1.00 66.19 111 LEU A CA 1
ATOM 869 C C . LEU A 1 111 ? -1.927 -9.335 -1.755 1.00 66.19 111 LEU A C 1
ATOM 871 O O . LEU A 1 111 ? -1.745 -8.634 -0.761 1.00 66.19 111 LEU A O 1
ATOM 875 N N . PRO A 1 112 ? -2.911 -10.265 -1.721 1.00 66.38 112 PRO A N 1
ATOM 876 C CA . PRO A 1 112 ? -3.822 -10.395 -0.576 1.00 66.38 112 PRO A CA 1
ATOM 877 C C . PRO A 1 112 ? -3.210 -11.115 0.642 1.00 66.38 112 PRO A C 1
ATOM 879 O O . PRO A 1 112 ? -3.926 -11.373 1.619 1.00 66.38 112 PRO A O 1
ATOM 882 N N . SER A 1 113 ? -1.934 -11.513 0.565 1.00 84.50 113 SER A N 1
ATOM 883 C CA . SER A 1 113 ? -1.267 -12.285 1.615 1.00 84.50 113 SER A CA 1
ATOM 884 C C . SER A 1 113 ? -1.172 -11.490 2.919 1.00 84.50 113 SER A C 1
ATOM 886 O O . SER A 1 113 ? -1.024 -10.266 2.925 1.00 84.50 113 SER A O 1
ATOM 888 N N . LEU A 1 114 ? -1.273 -12.199 4.043 1.00 90.81 114 LEU A N 1
ATOM 889 C CA . LEU A 1 114 ? -1.225 -11.560 5.356 1.00 90.81 114 LEU A CA 1
ATOM 890 C C . LEU A 1 114 ? 0.169 -11.003 5.658 1.00 90.81 114 LEU A C 1
ATOM 892 O O . LEU A 1 114 ? 0.263 -9.907 6.200 1.00 90.81 114 LEU A O 1
ATOM 896 N N . ASP A 1 115 ? 1.231 -11.707 5.257 1.00 91.50 115 ASP A N 1
ATOM 897 C CA . ASP A 1 115 ? 2.619 -11.264 5.429 1.00 91.50 115 ASP A CA 1
ATOM 898 C C . ASP A 1 115 ? 2.880 -9.920 4.745 1.00 91.50 115 ASP A C 1
ATOM 900 O O . ASP A 1 115 ? 3.430 -8.999 5.360 1.00 91.50 115 ASP A O 1
ATOM 904 N N . PHE A 1 116 ? 2.432 -9.785 3.491 1.00 87.44 116 PHE A N 1
ATOM 905 C CA . PHE A 1 116 ? 2.546 -8.534 2.751 1.00 87.44 116 PHE A CA 1
ATOM 906 C C . PHE A 1 116 ? 1.757 -7.426 3.445 1.00 87.44 116 PHE A C 1
ATOM 908 O O . PHE A 1 116 ? 2.324 -6.389 3.773 1.00 87.44 116 PHE A O 1
ATOM 915 N N . ALA A 1 117 ? 0.481 -7.666 3.757 1.00 89.38 117 ALA A N 1
ATOM 916 C CA . ALA A 1 117 ? -0.372 -6.659 4.376 1.00 89.38 117 ALA A CA 1
ATOM 917 C C . ALA A 1 117 ? 0.148 -6.175 5.736 1.00 89.38 117 ALA A C 1
ATOM 919 O O . ALA A 1 117 ? 0.164 -4.975 5.993 1.00 89.38 117 ALA A O 1
ATOM 920 N N . ILE A 1 118 ? 0.611 -7.086 6.594 1.00 94.62 118 ILE A N 1
ATOM 921 C CA . ILE A 1 118 ? 1.197 -6.745 7.895 1.00 94.62 118 ILE A CA 1
ATOM 922 C C . ILE A 1 118 ? 2.458 -5.900 7.709 1.00 94.62 118 ILE A C 1
ATOM 924 O O . ILE A 1 118 ? 2.624 -4.882 8.380 1.00 94.62 118 ILE A O 1
ATOM 928 N N . THR A 1 119 ? 3.326 -6.282 6.772 1.00 92.94 119 THR A N 1
ATOM 929 C CA . THR A 1 119 ? 4.545 -5.523 6.468 1.00 92.94 119 THR A CA 1
ATOM 930 C C . THR A 1 119 ? 4.210 -4.133 5.921 1.00 92.94 119 THR A C 1
ATOM 932 O O . THR A 1 119 ? 4.789 -3.142 6.364 1.00 92.94 119 THR A O 1
ATOM 935 N N . SER A 1 120 ? 3.231 -4.030 5.017 1.00 88.00 120 SER A N 1
ATOM 936 C CA . SER A 1 120 ? 2.767 -2.758 4.458 1.00 88.00 120 SER A CA 1
ATOM 937 C C . SER A 1 120 ? 2.137 -1.852 5.514 1.00 88.00 120 SER A C 1
ATOM 939 O O . SER A 1 120 ? 2.450 -0.664 5.546 1.00 88.00 120 SER A O 1
ATOM 941 N N . LEU A 1 121 ? 1.301 -2.386 6.411 1.00 91.25 121 LEU A N 1
ATOM 942 C CA . LEU A 1 121 ? 0.702 -1.620 7.511 1.00 91.25 121 LEU A CA 1
ATOM 943 C C . LEU A 1 121 ? 1.776 -1.063 8.454 1.00 91.25 121 LEU A C 1
ATOM 945 O O . LEU A 1 121 ? 1.730 0.117 8.787 1.00 91.25 121 LEU A O 1
ATOM 949 N N . ARG A 1 122 ? 2.795 -1.866 8.787 1.00 94.31 122 ARG A N 1
ATOM 950 C CA . ARG A 1 122 ? 3.934 -1.440 9.626 1.00 94.31 122 ARG A CA 1
ATOM 951 C C . ARG A 1 122 ? 4.798 -0.363 8.986 1.00 94.31 122 ARG A C 1
ATOM 953 O O . ARG A 1 122 ? 5.441 0.396 9.701 1.00 94.31 122 ARG A O 1
ATOM 960 N N . ASN A 1 123 ? 4.804 -0.294 7.658 1.00 91.38 123 ASN A N 1
ATOM 961 C CA . ASN A 1 123 ? 5.502 0.737 6.897 1.00 91.38 123 ASN A CA 1
ATOM 962 C C . ASN A 1 123 ? 4.583 1.903 6.477 1.00 91.38 123 ASN A C 1
ATOM 964 O O . ASN A 1 123 ? 5.007 2.797 5.748 1.00 91.38 123 ASN A O 1
ATOM 968 N N . THR A 1 124 ? 3.312 1.896 6.892 1.00 85.12 124 THR A N 1
ATOM 969 C CA . THR A 1 124 ? 2.359 2.961 6.567 1.00 85.12 124 THR A CA 1
ATOM 970 C C . THR A 1 124 ? 2.567 4.143 7.505 1.00 85.12 124 THR A C 1
ATOM 972 O O . THR A 1 124 ? 2.673 3.986 8.721 1.00 85.12 124 THR A O 1
ATOM 975 N N . SER A 1 125 ? 2.598 5.351 6.947 1.00 87.38 125 SER A N 1
ATOM 976 C CA . SER A 1 125 ? 2.710 6.570 7.737 1.00 87.38 125 SER A CA 1
ATOM 977 C C . SER A 1 125 ? 1.410 6.863 8.497 1.00 87.38 125 SER A C 1
ATOM 979 O O . SER A 1 125 ? 0.304 6.597 8.023 1.00 87.38 125 SER A O 1
ATOM 981 N N . ILE A 1 126 ? 1.537 7.412 9.704 1.00 86.38 126 ILE A N 1
ATOM 982 C CA . ILE A 1 126 ? 0.415 7.609 10.638 1.00 86.38 126 ILE A CA 1
ATOM 983 C C . ILE A 1 126 ? -0.666 8.523 10.039 1.00 86.38 126 ILE A C 1
ATOM 985 O O . ILE A 1 126 ? -1.858 8.295 10.242 1.00 86.38 126 ILE A O 1
ATOM 989 N N . ASP A 1 127 ? -0.262 9.518 9.250 1.00 81.62 127 ASP A N 1
ATOM 990 C CA . ASP A 1 127 ? -1.150 10.446 8.549 1.00 81.62 127 ASP A CA 1
ATOM 991 C C . ASP A 1 127 ? -2.033 9.760 7.500 1.00 81.62 127 ASP A C 1
ATOM 993 O O . ASP A 1 127 ? -3.136 10.236 7.236 1.00 81.62 127 ASP A O 1
ATOM 997 N N . MET A 1 128 ? -1.594 8.625 6.946 1.00 79.62 128 MET A N 1
ATOM 998 C CA . MET A 1 128 ? -2.329 7.856 5.938 1.00 79.62 128 MET A CA 1
ATOM 999 C C . MET A 1 128 ? -3.287 6.821 6.540 1.00 79.62 128 MET A C 1
ATOM 1001 O O . MET A 1 128 ? -4.175 6.337 5.839 1.00 79.62 128 MET A O 1
ATOM 1005 N N . VAL A 1 129 ? -3.174 6.507 7.835 1.00 83.81 129 VAL A N 1
ATOM 1006 C CA . VAL A 1 129 ? -3.977 5.461 8.501 1.00 83.81 129 VAL A CA 1
ATOM 1007 C C . VAL A 1 129 ? -5.481 5.743 8.427 1.00 83.81 129 VAL A C 1
ATOM 1009 O O . VAL A 1 129 ? -6.276 4.840 8.164 1.00 83.81 129 VAL A O 1
ATOM 1012 N N . LEU A 1 130 ? -5.890 7.003 8.602 1.00 79.00 130 LEU A N 1
ATOM 1013 C CA . LEU A 1 130 ? -7.299 7.409 8.494 1.00 79.00 130 LEU A CA 1
ATOM 1014 C C . LEU A 1 130 ? -7.827 7.389 7.051 1.00 79.00 130 LEU A C 1
ATOM 1016 O O . LEU A 1 130 ? -9.038 7.422 6.841 1.00 79.00 130 LEU A O 1
ATOM 1020 N N . TRP A 1 131 ? -6.931 7.329 6.065 1.00 75.56 131 TRP A N 1
ATOM 1021 C CA . TRP A 1 131 ? -7.256 7.329 4.638 1.00 75.56 131 TRP A CA 1
ATOM 1022 C C . TRP A 1 131 ? -7.190 5.942 4.006 1.00 75.56 131 TRP A C 1
ATOM 1024 O O . TRP A 1 131 ? -7.351 5.824 2.788 1.00 75.56 131 TRP A O 1
ATOM 1034 N N . LEU A 1 132 ? -6.963 4.893 4.803 1.00 77.12 132 LEU A N 1
ATOM 1035 C CA . LEU A 1 132 ? -6.953 3.530 4.295 1.00 77.12 132 LEU A CA 1
ATOM 1036 C C . LEU A 1 132 ? -8.286 3.227 3.589 1.00 77.12 132 LEU A C 1
ATOM 1038 O O . LEU A 1 132 ? -9.350 3.455 4.171 1.00 77.12 132 LEU A O 1
ATOM 1042 N N . PRO A 1 133 ? -8.261 2.700 2.350 1.00 72.69 133 PRO A N 1
ATOM 1043 C CA . PRO A 1 133 ? -9.453 2.479 1.536 1.00 72.69 133 PRO A CA 1
ATOM 1044 C C . PRO A 1 133 ? -10.201 1.215 1.976 1.00 72.69 133 PRO A C 1
ATOM 1046 O O . PRO A 1 133 ? -10.393 0.258 1.225 1.00 72.69 133 PRO A O 1
ATOM 1049 N N . THR A 1 134 ? -10.608 1.191 3.239 1.00 74.69 134 THR A N 1
ATOM 1050 C CA . THR A 1 134 ? -11.365 0.105 3.834 1.00 74.69 134 THR A CA 1
ATOM 1051 C C . THR A 1 134 ? -12.460 0.655 4.735 1.00 74.69 134 THR A C 1
ATOM 1053 O O . THR A 1 134 ? -12.218 1.516 5.580 1.00 74.69 134 THR A O 1
ATOM 1056 N N . PRO A 1 135 ? -13.693 0.170 4.584 1.00 73.19 135 PRO A N 1
ATOM 1057 C CA . PRO A 1 135 ? -14.722 0.424 5.561 1.00 73.19 135 PRO A CA 1
ATOM 1058 C C . PRO A 1 135 ? -14.703 -0.650 6.643 1.00 73.19 135 PRO A C 1
ATOM 1060 O O . PRO A 1 135 ? -14.921 -1.837 6.377 1.00 73.19 135 PRO A O 1
ATOM 1063 N N . TYR A 1 136 ? -14.527 -0.209 7.879 1.00 83.69 136 TYR A N 1
ATOM 1064 C CA . TYR A 1 136 ? -14.538 -1.096 9.028 1.00 83.69 136 TYR A CA 1
ATOM 1065 C C . TYR A 1 136 ? -15.937 -1.669 9.294 1.00 83.69 136 TYR A C 1
ATOM 1067 O O . TYR A 1 136 ? -16.955 -0.978 9.221 1.00 83.69 136 TYR A O 1
ATOM 1075 N N . CYS A 1 137 ? -15.967 -2.962 9.598 1.00 85.25 137 CYS A N 1
ATOM 1076 C CA . CYS A 1 137 ? -17.138 -3.691 10.074 1.00 85.25 137 CYS A CA 1
ATOM 1077 C C . CYS A 1 137 ? -17.061 -3.915 11.589 1.00 85.25 137 CYS A C 1
ATOM 1079 O O . CYS A 1 137 ? -18.093 -3.901 12.257 1.00 85.25 137 CYS A O 1
ATOM 1081 N N . TRP A 1 138 ? -15.852 -4.104 12.130 1.00 94.06 138 TRP A N 1
ATOM 1082 C CA . TRP A 1 138 ? -15.622 -4.364 13.552 1.00 94.06 138 TRP A CA 1
ATOM 1083 C C . TRP A 1 138 ? -14.391 -3.634 14.076 1.00 94.06 138 TRP A C 1
ATOM 1085 O O . TRP A 1 138 ? -13.462 -3.348 13.316 1.00 94.06 138 TRP A O 1
ATOM 1095 N N . VAL A 1 139 ? -14.376 -3.367 15.383 1.00 92.94 139 VAL A N 1
ATOM 1096 C CA . VAL A 1 139 ? -13.165 -2.887 16.064 1.00 92.94 139 VAL A CA 1
ATOM 1097 C C . VAL A 1 139 ? -12.187 -4.041 16.242 1.00 92.94 139 VAL A C 1
ATOM 1099 O O . VAL A 1 139 ? -11.052 -3.953 15.794 1.00 92.94 139 VAL A O 1
ATOM 1102 N N . ASP A 1 140 ? -12.640 -5.126 16.864 1.00 95.06 140 ASP A N 1
ATOM 1103 C CA . ASP A 1 140 ? -11.818 -6.238 17.328 1.00 95.06 140 ASP A CA 1
ATOM 1104 C C . ASP A 1 140 ? -12.018 -7.511 16.496 1.00 95.06 140 ASP A C 1
ATOM 1106 O O . ASP A 1 140 ? -13.082 -7.741 15.915 1.00 95.06 140 ASP A O 1
ATOM 1110 N N . PHE A 1 141 ? -11.020 -8.394 16.484 1.00 95.94 141 PHE A N 1
ATOM 1111 C CA . PHE A 1 141 ? -11.100 -9.684 15.787 1.00 95.94 141 PHE A CA 1
ATOM 1112 C C . PHE A 1 141 ? -12.177 -10.614 16.348 1.00 95.94 141 PHE A C 1
ATOM 1114 O O . PHE A 1 141 ? -12.714 -11.450 15.620 1.00 95.94 141 PHE A O 1
ATOM 1121 N N . ASN A 1 142 ? -12.549 -10.437 17.617 1.00 94.06 142 ASN A N 1
ATOM 1122 C CA . ASN A 1 142 ? -13.633 -11.181 18.249 1.00 94.06 142 ASN A CA 1
ATOM 1123 C C . ASN A 1 142 ? -15.031 -10.616 17.917 1.00 94.06 142 ASN A C 1
ATOM 1125 O O . ASN A 1 142 ? -16.036 -11.169 18.364 1.00 94.06 142 ASN A O 1
ATOM 1129 N N . LYS A 1 143 ? -15.116 -9.559 17.090 1.00 92.50 143 LYS A N 1
ATOM 1130 C CA . LYS A 1 143 ? -16.373 -8.949 16.618 1.00 92.50 143 LYS A CA 1
ATOM 1131 C C . LYS A 1 143 ? -17.267 -8.463 17.763 1.00 92.50 143 LYS A C 1
ATOM 1133 O O . LYS A 1 143 ? -18.490 -8.443 17.633 1.00 92.50 143 LYS A O 1
ATOM 1138 N N . SER A 1 144 ? -16.663 -8.089 18.888 1.00 90.06 144 SER A N 1
ATOM 1139 C CA . SER A 1 144 ? -17.362 -7.624 20.086 1.00 90.06 144 SER A CA 1
ATOM 1140 C C . SER A 1 144 ? -17.949 -6.227 19.900 1.00 90.06 144 SER A C 1
ATOM 1142 O O . SER A 1 144 ? -18.932 -5.893 20.563 1.00 90.06 144 SER A O 1
ATOM 1144 N N . PHE A 1 145 ? -17.348 -5.419 19.023 1.00 89.69 145 PHE A N 1
ATOM 1145 C CA . PHE A 1 145 ? -17.808 -4.074 18.691 1.00 89.69 145 PHE A CA 1
ATOM 1146 C C . PHE A 1 145 ? -18.049 -3.947 17.187 1.00 89.69 145 PHE A C 1
ATOM 1148 O O . PHE A 1 145 ? -17.148 -4.173 16.378 1.00 89.69 145 PHE A O 1
ATOM 1155 N N . GLU A 1 146 ? -19.271 -3.573 16.815 1.00 88.38 146 GLU A N 1
ATOM 1156 C CA . GLU A 1 146 ? -19.704 -3.399 15.428 1.00 88.38 146 GLU A CA 1
ATOM 1157 C C . GLU A 1 146 ? -19.563 -1.928 15.002 1.00 88.38 146 GLU A C 1
ATOM 1159 O O . GLU A 1 146 ? -19.938 -1.028 15.750 1.00 88.38 146 GLU A O 1
ATOM 1164 N N . LEU A 1 147 ? -19.015 -1.683 13.805 1.00 79.88 147 LEU A N 1
ATOM 1165 C CA . LEU A 1 147 ? -18.743 -0.339 13.267 1.00 79.88 147 LEU A CA 1
ATOM 1166 C C . LEU A 1 147 ? -19.514 -0.016 11.981 1.00 79.88 147 LEU A C 1
ATOM 1168 O O . LEU A 1 147 ? -19.480 1.125 11.517 1.00 79.88 147 LEU A O 1
ATOM 1172 N N . ALA A 1 148 ? -20.195 -0.985 11.362 1.00 74.69 148 ALA A N 1
ATOM 1173 C CA . ALA A 1 148 ? -20.909 -0.704 10.124 1.00 74.69 148 ALA A CA 1
ATOM 1174 C C . ALA A 1 148 ? -22.026 0.330 10.347 1.00 74.69 148 ALA A C 1
ATOM 1176 O O . ALA A 1 148 ? -22.822 0.230 11.273 1.00 74.69 148 ALA A O 1
ATOM 1177 N N . HIS A 1 149 ? -22.142 1.292 9.429 1.00 72.94 149 HIS A N 1
ATOM 1178 C CA . HIS A 1 149 ? -23.070 2.423 9.582 1.00 72.94 149 HIS A CA 1
ATOM 1179 C C . HIS A 1 149 ? -24.562 2.045 9.525 1.00 72.94 149 HIS A C 1
ATOM 1181 O O . HIS A 1 149 ? -25.414 2.873 9.834 1.00 72.94 149 HIS A O 1
ATOM 1187 N N . THR A 1 150 ? -24.900 0.837 9.064 1.00 72.62 150 THR A N 1
ATOM 1188 C CA . THR A 1 150 ? -26.284 0.349 8.990 1.00 72.62 150 THR A CA 1
ATOM 1189 C C . THR A 1 150 ? -26.352 -1.134 9.328 1.00 72.62 150 THR A C 1
ATOM 1191 O O . THR A 1 150 ? -25.428 -1.887 9.017 1.00 72.62 150 THR A O 1
ATOM 1194 N N . GLU A 1 151 ? -27.482 -1.576 9.881 1.00 78.94 151 GLU A N 1
ATOM 1195 C CA . GLU A 1 151 ? -27.730 -2.988 10.207 1.00 78.94 151 GLU A CA 1
ATOM 1196 C C . GLU A 1 151 ? -27.614 -3.887 8.968 1.00 78.94 151 GLU A C 1
ATOM 1198 O O . GLU A 1 151 ? -26.877 -4.868 8.970 1.00 78.94 151 GLU A O 1
ATOM 1203 N N . ALA A 1 152 ? -28.202 -3.472 7.841 1.00 76.50 152 ALA A N 1
ATOM 1204 C CA . ALA A 1 152 ? -28.083 -4.203 6.581 1.00 76.50 152 ALA A CA 1
ATOM 1205 C C . ALA A 1 152 ? -26.626 -4.328 6.091 1.00 76.50 152 ALA A C 1
ATOM 1207 O O . ALA A 1 152 ? -26.275 -5.290 5.404 1.00 76.50 152 ALA A O 1
ATOM 1208 N N . ARG A 1 153 ? -25.758 -3.348 6.385 1.00 75.94 153 ARG A N 1
ATOM 1209 C CA . ARG A 1 153 ? -24.321 -3.453 6.092 1.00 75.94 153 ARG A CA 1
ATOM 1210 C C . ARG A 1 153 ? -23.636 -4.400 7.070 1.00 75.94 153 ARG A C 1
ATOM 1212 O O . ARG A 1 153 ? -22.804 -5.186 6.628 1.00 75.94 153 ARG A O 1
ATOM 1219 N N . GLN A 1 154 ? -23.998 -4.345 8.346 1.00 84.75 154 GLN A N 1
ATOM 1220 C CA . GLN A 1 154 ? -23.476 -5.237 9.373 1.00 84.75 154 GLN A CA 1
ATOM 1221 C C . GLN A 1 154 ? -23.803 -6.706 9.065 1.00 84.75 154 GLN A C 1
ATOM 1223 O O . GLN A 1 154 ? -22.923 -7.562 9.141 1.00 84.75 154 GLN A O 1
ATOM 1228 N N . ASP A 1 155 ? -25.015 -6.995 8.587 1.00 88.69 155 ASP A N 1
ATOM 1229 C CA . ASP A 1 155 ? -25.390 -8.322 8.089 1.00 88.69 155 ASP A CA 1
ATOM 1230 C C . ASP A 1 155 ? -24.510 -8.763 6.920 1.00 88.69 155 ASP A C 1
ATOM 1232 O O . ASP A 1 155 ? -23.957 -9.865 6.930 1.00 88.69 155 ASP A O 1
ATOM 1236 N N . ARG A 1 156 ? -24.288 -7.886 5.930 1.00 85.44 156 ARG A N 1
ATOM 1237 C CA . ARG A 1 156 ? -23.356 -8.193 4.832 1.00 85.44 156 ARG A CA 1
ATOM 1238 C C . ARG A 1 156 ? -21.941 -8.460 5.339 1.00 85.44 156 ARG A C 1
ATOM 1240 O O . ARG A 1 156 ? -21.315 -9.402 4.861 1.00 85.44 156 ARG A O 1
ATOM 1247 N N . CYS A 1 157 ? -21.450 -7.690 6.312 1.00 86.25 157 CYS A N 1
ATOM 1248 C CA . CYS A 1 157 ? -20.155 -7.938 6.944 1.00 86.25 157 CYS A CA 1
ATOM 1249 C C . CYS A 1 157 ? -20.091 -9.352 7.529 1.00 86.25 157 CYS A C 1
ATOM 1251 O O . CYS A 1 157 ? -19.176 -10.106 7.184 1.00 86.25 157 CYS A O 1
ATOM 1253 N N . ARG A 1 158 ? -21.091 -9.739 8.335 1.00 91.19 158 ARG A N 1
ATOM 1254 C CA . ARG A 1 158 ? -21.193 -11.075 8.945 1.00 91.19 158 ARG A CA 1
ATOM 1255 C C . ARG A 1 158 ? -21.162 -12.194 7.903 1.00 91.19 158 ARG A C 1
ATOM 1257 O O . ARG A 1 158 ? -20.464 -13.184 8.108 1.00 91.19 158 ARG A O 1
ATOM 1264 N N . HIS A 1 159 ? -21.867 -12.022 6.786 1.00 90.94 159 HIS A N 1
ATOM 1265 C CA . HIS A 1 159 ? -21.982 -13.052 5.753 1.00 90.94 159 HIS A CA 1
ATOM 1266 C C . HIS A 1 159 ? -20.807 -13.111 4.765 1.00 90.94 159 HIS A C 1
ATOM 1268 O O . HIS A 1 159 ? -20.504 -14.195 4.275 1.00 90.94 159 HIS A O 1
ATOM 1274 N N . GLN A 1 160 ? -20.165 -11.982 4.439 1.00 85.50 160 GLN A N 1
ATOM 1275 C CA . GLN A 1 160 ? -19.250 -11.900 3.287 1.00 85.50 160 GLN A CA 1
ATOM 1276 C C . GLN A 1 160 ? -17.816 -11.489 3.628 1.00 85.50 160 GLN A C 1
ATOM 1278 O O . GLN A 1 160 ? -16.895 -11.842 2.891 1.00 85.50 160 GLN A O 1
ATOM 1283 N N . TYR A 1 161 ? -17.601 -10.732 4.707 1.00 85.75 161 TYR A N 1
ATOM 1284 C CA . TYR A 1 161 ? -16.313 -10.062 4.944 1.00 85.75 161 TYR A CA 1
ATOM 1285 C C . TYR A 1 161 ? -15.575 -10.544 6.190 1.00 85.75 161 TYR A C 1
ATOM 1287 O O . TYR A 1 161 ? -14.458 -10.102 6.437 1.00 85.75 161 TYR A O 1
ATOM 1295 N N . GLY A 1 162 ? -16.140 -11.495 6.939 1.00 89.94 162 GLY A N 1
ATOM 1296 C CA . GLY A 1 162 ? -15.547 -11.994 8.180 1.00 89.94 162 GLY A CA 1
ATOM 1297 C C . GLY A 1 162 ? -14.131 -12.572 8.046 1.00 89.94 162 GLY A C 1
ATOM 1298 O O . GLY A 1 162 ? -13.402 -12.574 9.030 1.00 89.94 162 GLY A O 1
ATOM 1299 N N . THR A 1 163 ? -13.718 -13.028 6.862 1.00 92.81 163 THR A N 1
ATOM 1300 C CA . THR A 1 163 ? -12.369 -13.576 6.619 1.00 92.81 163 THR A CA 1
ATOM 1301 C C . THR A 1 163 ? -11.363 -12.545 6.093 1.00 92.81 163 THR A C 1
ATOM 1303 O O . THR A 1 163 ? -10.194 -12.886 5.903 1.00 92.81 163 THR A O 1
ATOM 1306 N N . ASN A 1 164 ? -11.792 -11.301 5.836 1.00 90.69 164 ASN A N 1
ATOM 1307 C CA . ASN A 1 164 ? -10.939 -10.224 5.333 1.00 90.69 164 ASN A CA 1
ATOM 1308 C C . ASN A 1 164 ? -10.437 -9.342 6.488 1.00 90.69 164 ASN A C 1
ATOM 1310 O O . ASN A 1 164 ? -11.225 -8.635 7.103 1.00 90.69 164 ASN A O 1
ATOM 1314 N N . GLY A 1 165 ? -9.130 -9.323 6.745 1.00 91.12 165 GLY A N 1
ATOM 1315 C CA . GLY A 1 165 ? -8.514 -8.530 7.813 1.00 91.12 165 GLY A CA 1
ATOM 1316 C C . GLY A 1 165 ? -8.728 -7.024 7.657 1.00 91.12 165 GLY A C 1
ATOM 1317 O O . GLY A 1 165 ? -8.786 -6.312 8.652 1.00 91.12 165 GLY A O 1
ATOM 1318 N N . ALA A 1 166 ? -8.942 -6.538 6.430 1.00 87.69 166 ALA A N 1
ATOM 1319 C CA . ALA A 1 166 ? -9.107 -5.111 6.163 1.00 87.69 166 ALA A CA 1
ATOM 1320 C C . ALA A 1 166 ? -10.353 -4.499 6.820 1.00 87.69 166 ALA A C 1
ATOM 1322 O O . ALA A 1 166 ? -10.384 -3.292 7.044 1.00 87.69 166 ALA A O 1
ATOM 1323 N N . VAL A 1 167 ? -11.383 -5.294 7.140 1.00 89.06 167 VAL A N 1
ATOM 1324 C CA . VAL A 1 167 ? -12.613 -4.772 7.766 1.00 89.06 167 VAL A CA 1
ATOM 1325 C C . VAL A 1 167 ? -12.545 -4.707 9.297 1.00 89.06 167 VAL A C 1
ATOM 1327 O O . VAL A 1 167 ? -13.538 -4.345 9.931 1.00 89.06 167 VAL A O 1
ATOM 1330 N N . TYR A 1 168 ? -11.399 -5.042 9.892 1.00 94.81 168 TYR A N 1
ATOM 1331 C CA . TYR A 1 168 ? -11.168 -5.005 11.334 1.00 94.81 168 TYR A CA 1
ATOM 1332 C C . TYR A 1 168 ? -10.206 -3.873 11.681 1.00 94.81 168 TYR A C 1
ATOM 1334 O O . TYR A 1 168 ? -9.086 -3.836 11.170 1.00 94.81 168 TYR A O 1
ATOM 1342 N N . LEU A 1 169 ? -10.609 -2.971 12.576 1.00 91.69 169 LEU A N 1
ATOM 1343 C CA . LEU A 1 169 ? -9.732 -1.884 13.019 1.00 91.69 169 LEU A CA 1
ATOM 1344 C C . LEU A 1 169 ? -8.484 -2.423 13.733 1.00 91.69 169 LEU A C 1
ATOM 1346 O O . LEU A 1 169 ? -7.393 -1.896 13.546 1.00 91.69 169 LEU A O 1
ATOM 1350 N N . GLU A 1 170 ? -8.628 -3.510 14.492 1.00 95.81 170 GLU A N 1
ATOM 1351 C CA . GLU A 1 170 ? -7.548 -4.187 15.211 1.00 95.81 170 GLU A CA 1
ATOM 1352 C C . GLU A 1 170 ? -6.410 -4.644 14.291 1.00 95.81 170 GLU A C 1
ATOM 1354 O O . GLU A 1 170 ? -5.252 -4.550 14.690 1.00 95.81 170 GLU A O 1
ATOM 1359 N N . ALA A 1 171 ? -6.695 -5.045 13.045 1.00 94.81 171 ALA A N 1
ATOM 1360 C CA . ALA A 1 171 ? -5.646 -5.392 12.081 1.00 94.81 171 ALA A CA 1
ATOM 1361 C C . ALA A 1 171 ? -4.693 -4.217 11.837 1.00 94.81 171 ALA A C 1
ATOM 1363 O O . ALA A 1 171 ? -3.476 -4.392 11.810 1.00 94.81 171 ALA A O 1
ATOM 1364 N N . VAL A 1 172 ? -5.254 -3.017 11.696 1.00 93.44 172 VAL A N 1
ATOM 1365 C CA . VAL A 1 172 ? -4.491 -1.786 11.485 1.00 93.44 172 VAL A CA 1
ATOM 1366 C C . VAL A 1 172 ? -3.840 -1.345 12.790 1.00 93.44 172 VAL A C 1
ATOM 1368 O O . VAL A 1 172 ? -2.635 -1.130 12.831 1.00 93.44 172 VAL A O 1
ATOM 1371 N N . ALA A 1 173 ? -4.611 -1.282 13.876 1.00 94.06 173 ALA A N 1
ATOM 1372 C CA . ALA A 1 173 ? -4.163 -0.760 15.162 1.00 94.06 173 ALA A CA 1
ATOM 1373 C C . ALA A 1 173 ? -2.973 -1.544 15.751 1.00 94.06 173 ALA A C 1
ATOM 1375 O O . ALA A 1 173 ? -2.067 -0.948 16.325 1.00 94.06 173 ALA A O 1
ATOM 1376 N N . ARG A 1 174 ? -2.931 -2.868 15.549 1.00 95.94 174 ARG A N 1
ATOM 1377 C CA . ARG A 1 174 ? -1.824 -3.745 15.978 1.00 95.94 174 ARG A CA 1
ATOM 1378 C C . ARG A 1 174 ? -0.552 -3.618 15.136 1.00 95.94 174 ARG A C 1
ATOM 1380 O O . ARG A 1 174 ? 0.485 -4.143 15.529 1.00 95.94 174 ARG A O 1
ATOM 1387 N N . ASN A 1 175 ? -0.636 -2.990 13.963 1.00 96.06 175 ASN A N 1
ATOM 1388 C CA . ASN A 1 175 ? 0.442 -2.949 12.973 1.00 96.06 175 ASN A CA 1
ATOM 1389 C C . ASN A 1 175 ? 0.878 -1.533 12.609 1.00 96.06 175 ASN A C 1
ATOM 1391 O O . ASN A 1 175 ? 1.598 -1.367 11.638 1.00 96.06 175 ASN A O 1
ATOM 1395 N N . ILE A 1 176 ? 0.489 -0.532 13.390 1.00 93.94 176 ILE A N 1
ATOM 1396 C CA . ILE A 1 176 ? 0.987 0.842 13.285 1.00 93.94 176 ILE A CA 1
ATOM 1397 C C . ILE A 1 176 ? 1.620 1.250 14.616 1.00 93.94 176 ILE A C 1
ATOM 1399 O O . ILE A 1 176 ? 1.439 0.572 15.629 1.00 93.94 176 ILE A O 1
ATOM 1403 N N . ASP A 1 177 ? 2.307 2.391 14.648 1.00 93.44 177 ASP A N 1
ATOM 1404 C CA . ASP A 1 177 ? 2.643 3.033 15.921 1.00 93.44 177 ASP A CA 1
ATOM 1405 C C . ASP A 1 177 ? 1.363 3.581 16.569 1.00 93.44 177 ASP A C 1
ATOM 1407 O O . ASP A 1 177 ? 0.950 4.723 16.350 1.00 93.44 177 ASP A O 1
ATOM 1411 N N . TRP A 1 178 ? 0.701 2.721 17.345 1.00 92.38 178 TRP A N 1
ATOM 1412 C CA . TRP A 1 178 ? -0.562 3.031 18.005 1.00 92.38 178 TRP A CA 1
ATOM 1413 C C . TRP A 1 178 ? -0.438 4.210 18.972 1.00 92.38 178 TRP A C 1
ATOM 1415 O O . TRP A 1 178 ? -1.343 5.037 19.071 1.00 92.38 178 TRP A O 1
ATOM 1425 N N . THR A 1 179 ? 0.704 4.328 19.653 1.00 92.25 179 THR A N 1
AT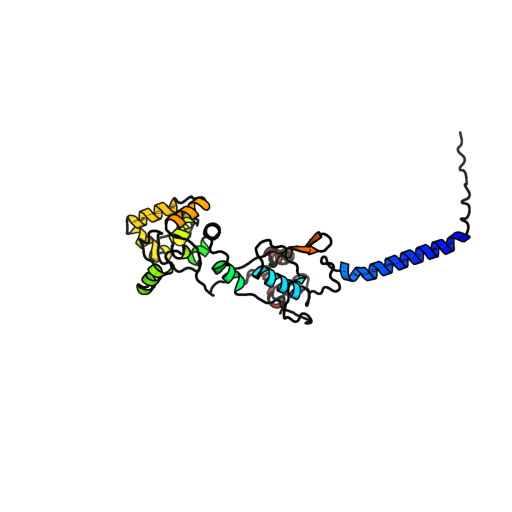OM 1426 C CA . THR A 1 179 ? 0.934 5.409 20.616 1.00 92.25 179 THR A CA 1
ATOM 1427 C C . THR A 1 179 ? 1.040 6.744 19.891 1.00 92.25 179 THR A C 1
ATOM 1429 O O . THR A 1 179 ? 0.351 7.698 20.253 1.00 92.25 179 THR A O 1
ATOM 1432 N N . ALA A 1 180 ? 1.844 6.817 18.830 1.00 92.38 180 ALA A N 1
ATOM 1433 C CA . ALA A 1 180 ? 1.959 8.029 18.029 1.00 92.38 180 ALA A CA 1
ATOM 1434 C C . ALA A 1 180 ? 0.649 8.363 17.287 1.00 92.38 180 ALA A C 1
ATOM 1436 O O . ALA A 1 180 ? 0.291 9.538 17.177 1.00 92.38 180 ALA A O 1
ATOM 1437 N N . PHE A 1 181 ? -0.120 7.354 16.861 1.00 90.81 181 PHE A N 1
ATOM 1438 C CA . PHE A 1 181 ? -1.467 7.549 16.319 1.00 90.81 181 PHE A CA 1
ATOM 1439 C C . PHE A 1 181 ? -2.409 8.203 17.339 1.00 90.81 181 PHE A C 1
ATOM 1441 O O . PHE A 1 181 ? -3.076 9.183 17.009 1.00 90.81 181 PHE A O 1
ATOM 1448 N N . LEU A 1 182 ? -2.431 7.731 18.591 1.00 90.81 182 LEU A N 1
ATOM 1449 C CA . LEU A 1 182 ? -3.246 8.336 19.649 1.00 90.81 182 LEU A CA 1
ATOM 1450 C C . LEU A 1 182 ? -2.781 9.748 20.031 1.00 90.81 182 LEU A C 1
ATOM 1452 O O . LEU A 1 182 ? -3.617 10.593 20.338 1.00 90.81 182 LEU A O 1
ATOM 1456 N N . VAL A 1 183 ? -1.481 10.047 19.962 1.00 91.19 183 VAL A N 1
ATOM 1457 C CA . VAL A 1 183 ? -0.982 11.420 20.162 1.00 91.19 183 VAL A CA 1
ATOM 1458 C C . VAL A 1 183 ? -1.507 12.366 19.076 1.00 91.19 183 VAL A C 1
ATOM 1460 O O . VAL A 1 183 ? -1.901 13.489 19.386 1.00 91.19 183 VAL A O 1
ATOM 1463 N N . GLY A 1 184 ? -1.536 11.923 17.815 1.00 86.50 184 GLY A N 1
ATOM 1464 C CA . GLY A 1 184 ? -2.011 12.741 16.695 1.00 86.50 184 GLY A CA 1
ATOM 1465 C C . GLY A 1 184 ? -3.535 12.842 16.591 1.00 86.50 184 GLY A C 1
ATOM 1466 O O . GLY A 1 184 ? -4.061 13.895 16.236 1.00 86.50 184 GLY A O 1
ATOM 1467 N N . TYR A 1 185 ? -4.248 11.756 16.901 1.00 84.06 185 TYR A N 1
ATOM 1468 C CA . TYR A 1 185 ? -5.671 11.606 16.581 1.00 84.06 185 TYR A CA 1
ATOM 1469 C C . TYR A 1 185 ? -6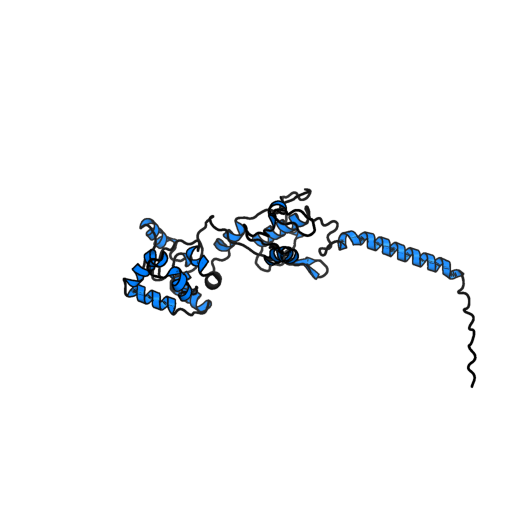.543 11.130 17.743 1.00 84.06 185 TYR A C 1
ATOM 1471 O O . TYR A 1 185 ? -7.754 11.115 17.593 1.00 84.06 185 TYR A O 1
ATOM 1479 N N . GLY A 1 186 ? -5.975 10.733 18.880 1.00 82.25 186 GLY A N 1
ATOM 1480 C CA . GLY A 1 186 ? -6.699 10.170 20.026 1.00 82.25 186 GLY A CA 1
ATOM 1481 C C . GLY A 1 186 ? -6.995 11.163 21.151 1.00 82.25 186 GLY A C 1
ATOM 1482 O O . GLY A 1 186 ? -7.488 10.751 22.194 1.00 82.25 186 GLY A O 1
ATOM 1483 N N . GLY A 1 187 ? -6.690 12.453 20.982 1.00 84.81 187 GLY A N 1
ATOM 1484 C CA . GLY A 1 187 ? -6.983 13.473 21.994 1.00 84.81 187 GLY A CA 1
ATOM 1485 C C . GLY A 1 187 ? -8.492 13.700 22.205 1.00 84.81 187 GLY A C 1
ATOM 1486 O O . GLY A 1 187 ? -9.282 13.407 21.303 1.00 84.81 187 GLY A O 1
ATOM 1487 N N . PRO A 1 188 ? -8.917 14.265 23.352 1.00 78.38 188 PRO A N 1
ATOM 1488 C CA . PRO A 1 188 ? -10.318 14.610 23.587 1.00 78.38 188 PRO A CA 1
ATOM 1489 C C . PRO A 1 188 ? -10.871 15.505 22.470 1.00 78.38 188 PRO A C 1
ATOM 1491 O O . PRO A 1 188 ? -10.167 16.381 21.974 1.00 78.38 188 PRO A O 1
ATOM 1494 N N . GLU A 1 189 ? -12.128 15.279 22.078 1.00 76.94 189 GLU A N 1
ATOM 1495 C CA . GLU A 1 189 ? -12.844 16.050 21.038 1.00 76.94 189 GLU A CA 1
ATOM 1496 C C . GLU A 1 189 ? -12.270 15.951 19.609 1.00 76.94 189 GLU A C 1
ATOM 1498 O O . GLU A 1 189 ? -12.712 16.653 18.699 1.00 76.94 189 GLU A O 1
ATOM 1503 N N . THR A 1 190 ? -11.324 15.044 19.365 1.00 79.12 190 THR A N 1
ATOM 1504 C CA . THR A 1 190 ? -10.882 14.706 18.005 1.00 79.12 190 THR A CA 1
ATOM 1505 C C . THR A 1 190 ? -11.882 13.786 17.296 1.00 79.12 190 THR A C 1
ATOM 1507 O O . THR A 1 190 ? -12.687 13.095 17.923 1.00 79.12 190 THR A O 1
ATOM 1510 N N . LEU A 1 191 ? -11.810 13.729 15.961 1.00 75.94 191 LEU A N 1
ATOM 1511 C CA . LEU A 1 191 ? -12.712 12.904 15.147 1.00 75.94 191 LEU A CA 1
ATOM 1512 C C . LEU A 1 191 ? -12.673 11.421 15.546 1.00 75.94 191 LEU A C 1
ATOM 1514 O O . LEU A 1 191 ? -13.723 10.794 15.683 1.00 75.94 191 LEU A O 1
ATOM 1518 N N . PHE A 1 192 ? -11.477 10.864 15.757 1.00 81.00 192 PHE A N 1
ATOM 1519 C CA . PHE A 1 192 ? -11.327 9.464 16.151 1.00 81.00 192 PHE A CA 1
ATOM 1520 C C . PHE A 1 192 ? -11.799 9.232 17.592 1.00 81.00 192 PHE A C 1
ATOM 1522 O O . PHE A 1 192 ? -12.455 8.222 17.868 1.00 81.00 192 PHE A O 1
ATOM 1529 N N . TRP A 1 193 ? -11.558 10.193 18.493 1.00 83.69 193 TRP A N 1
ATOM 1530 C CA . TRP A 1 193 ? -12.062 10.117 19.859 1.00 83.69 193 TRP A CA 1
ATOM 1531 C C . TRP A 1 193 ? -13.586 10.039 19.922 1.00 83.69 193 TRP A C 1
ATOM 1533 O O . TRP A 1 193 ? -14.160 9.119 20.513 1.00 83.69 193 TRP A O 1
ATOM 1543 N N . SER A 1 194 ? -14.250 11.005 19.287 1.00 76.38 194 SER A N 1
ATOM 1544 C CA . SER A 1 194 ? -15.705 11.115 19.305 1.00 76.38 194 SER A CA 1
ATOM 1545 C C . SER A 1 194 ? -16.386 9.944 18.600 1.00 76.38 194 SER A C 1
ATOM 1547 O O . SER A 1 194 ? -17.450 9.519 19.037 1.00 76.38 194 SER A O 1
ATOM 1549 N N . ALA A 1 195 ? -15.791 9.417 17.527 1.00 77.88 195 ALA A N 1
ATOM 1550 C CA . ALA A 1 195 ? -16.401 8.349 16.742 1.00 77.88 195 ALA A CA 1
ATOM 1551 C C . ALA A 1 195 ? -16.172 6.944 17.320 1.00 77.88 195 ALA A C 1
ATOM 1553 O O . ALA A 1 195 ? -17.038 6.085 17.168 1.00 77.88 195 ALA A O 1
ATOM 1554 N N . ILE A 1 196 ? -15.008 6.686 17.930 1.00 83.12 196 ILE A N 1
ATOM 1555 C CA . ILE A 1 196 ? -14.584 5.325 18.296 1.00 83.12 196 ILE A CA 1
ATOM 1556 C C . ILE A 1 196 ? -14.101 5.259 19.746 1.00 83.12 196 ILE A C 1
ATOM 1558 O O . ILE A 1 196 ? -14.642 4.481 20.533 1.00 83.12 196 ILE A O 1
ATOM 1562 N N . LEU A 1 197 ? -13.101 6.065 20.118 1.00 86.75 197 LEU A N 1
ATOM 1563 C CA . LEU A 1 197 ? -12.384 5.885 21.387 1.00 86.75 197 LEU A CA 1
ATOM 1564 C C . LEU A 1 197 ? -13.290 6.061 22.613 1.00 86.75 197 LEU A C 1
ATOM 1566 O O . LEU A 1 197 ? -13.307 5.199 23.486 1.00 86.75 197 LEU A O 1
ATOM 1570 N N . SER A 1 198 ? -14.124 7.104 22.627 1.00 85.94 198 SER A N 1
ATOM 1571 C CA . SER A 1 198 ? -15.065 7.366 23.727 1.00 85.94 198 SER A CA 1
ATOM 1572 C C . SER A 1 198 ? -16.056 6.216 23.965 1.00 85.94 198 SER A C 1
ATOM 1574 O O . SER A 1 198 ? -16.413 5.923 25.106 1.00 85.94 198 SER A O 1
ATOM 1576 N N . GLY A 1 199 ? -16.472 5.519 22.901 1.00 83.81 199 GLY A N 1
ATOM 1577 C CA . GLY A 1 199 ? -17.328 4.336 23.000 1.00 83.81 199 GLY A CA 1
ATOM 1578 C C . GLY A 1 199 ? -16.596 3.120 23.571 1.00 83.81 199 GLY A C 1
ATOM 1579 O O . GLY A 1 199 ? -17.177 2.354 24.342 1.00 83.81 199 GLY A O 1
ATOM 1580 N N . LEU A 1 200 ? -15.314 2.955 23.235 1.00 87.62 200 LEU A N 1
ATOM 1581 C CA . LEU A 1 200 ? -14.479 1.886 23.785 1.00 87.62 200 LEU A CA 1
ATOM 1582 C C . LEU A 1 200 ? -14.211 2.103 25.277 1.00 87.62 200 LEU A C 1
ATOM 1584 O O . LEU A 1 200 ? -14.400 1.178 26.068 1.00 87.62 200 LEU A O 1
ATOM 1588 N N . GLU A 1 201 ? -13.858 3.323 25.670 1.00 90.25 201 GLU A N 1
ATOM 1589 C CA . GLU A 1 201 ? -13.571 3.688 27.061 1.00 90.25 201 GLU A CA 1
ATOM 1590 C C . GLU A 1 201 ? -14.779 3.579 27.993 1.00 90.25 201 GLU A C 1
ATOM 1592 O O . GLU A 1 201 ? -14.629 3.306 29.184 1.00 90.25 201 GLU A O 1
ATOM 1597 N N . ALA A 1 202 ? -15.994 3.716 27.456 1.00 89.12 202 ALA A N 1
ATOM 1598 C CA . ALA A 1 202 ? -17.226 3.526 28.216 1.00 89.12 202 ALA A CA 1
ATOM 1599 C C . ALA A 1 202 ? -17.434 2.073 28.696 1.00 89.12 202 ALA A C 1
ATOM 1601 O O . ALA A 1 202 ? -18.336 1.810 29.495 1.00 89.12 202 ALA A O 1
ATOM 1602 N N . SER A 1 203 ? -16.629 1.114 28.221 1.00 89.81 203 SER A N 1
ATOM 1603 C CA . SER A 1 203 ? -16.751 -0.303 28.563 1.00 89.81 203 SER A CA 1
ATOM 1604 C C . SER A 1 203 ? -15.434 -0.898 29.063 1.00 89.81 203 SER A C 1
ATOM 1606 O O . SER A 1 203 ? -14.367 -0.660 28.503 1.00 89.81 203 SER A O 1
ATOM 1608 N N . THR A 1 204 ? -15.500 -1.777 30.068 1.00 93.88 204 THR A N 1
ATOM 1609 C CA . THR A 1 204 ? -14.312 -2.488 30.582 1.00 93.88 204 THR A CA 1
ATOM 1610 C C . THR A 1 204 ? -13.624 -3.332 29.508 1.00 93.88 204 THR A C 1
ATOM 1612 O O . THR A 1 204 ? -12.401 -3.436 29.485 1.00 93.88 204 THR A O 1
ATOM 1615 N N . ARG A 1 205 ? -14.404 -3.909 28.585 1.00 91.56 205 ARG A N 1
ATOM 1616 C CA . ARG A 1 205 ? -13.882 -4.668 27.442 1.00 91.56 205 ARG A CA 1
ATOM 1617 C C . ARG A 1 205 ? -13.128 -3.774 26.457 1.00 91.56 205 ARG A C 1
ATOM 1619 O O . ARG A 1 205 ? -12.094 -4.196 25.952 1.00 91.56 205 ARG A O 1
ATOM 1626 N N . GLY A 1 206 ? -13.641 -2.579 26.169 1.00 92.50 206 GLY A N 1
ATOM 1627 C CA . GLY A 1 206 ? -13.005 -1.654 25.234 1.00 92.50 206 GLY A CA 1
ATOM 1628 C C . GLY A 1 206 ? -11.705 -1.091 25.800 1.00 92.50 206 GLY A C 1
ATOM 1629 O O . GLY A 1 206 ? -10.701 -1.105 25.098 1.00 92.50 206 GLY A O 1
ATOM 1630 N N . VAL A 1 207 ? -11.679 -0.737 27.090 1.00 94.31 207 VAL A N 1
ATOM 1631 C CA . VAL A 1 207 ? -10.436 -0.363 27.794 1.00 94.31 207 VAL A CA 1
ATOM 1632 C C . VAL A 1 207 ? -9.398 -1.487 27.723 1.00 94.31 207 VAL A C 1
ATOM 1634 O O . VAL A 1 207 ? -8.270 -1.254 27.306 1.00 94.31 207 VAL A O 1
ATOM 1637 N N . HIS A 1 208 ? -9.791 -2.731 28.013 1.00 95.31 208 HIS A N 1
ATOM 1638 C CA . HIS A 1 208 ? -8.883 -3.876 27.889 1.00 95.31 208 HIS A CA 1
ATOM 1639 C C . HIS A 1 208 ? -8.350 -4.060 26.456 1.00 95.31 208 HIS A C 1
ATOM 1641 O O . HIS A 1 208 ? -7.187 -4.418 26.259 1.00 95.31 208 HIS A O 1
ATOM 1647 N N . TRP A 1 209 ? -9.186 -3.846 25.436 1.00 95.12 209 TRP A N 1
ATOM 1648 C CA . TRP A 1 209 ? -8.751 -3.905 24.039 1.00 95.12 209 TRP A CA 1
ATOM 1649 C C . TRP A 1 209 ? -7.716 -2.815 23.722 1.00 95.12 209 TRP A C 1
ATOM 1651 O O . TRP A 1 209 ? -6.688 -3.127 23.122 1.00 95.12 209 TRP A O 1
ATOM 1661 N N . LEU A 1 210 ? -7.930 -1.579 24.189 1.00 94.38 210 LEU A N 1
ATOM 1662 C CA . LEU A 1 210 ? -6.978 -0.472 24.024 1.00 94.38 210 LEU A CA 1
ATOM 1663 C C . LEU A 1 210 ? -5.616 -0.800 24.647 1.00 94.38 210 LEU A C 1
ATOM 1665 O O . LEU A 1 210 ? -4.592 -0.628 23.985 1.00 94.38 210 LEU A O 1
ATOM 1669 N N . ASP A 1 211 ? -5.612 -1.342 25.867 1.00 94.56 211 ASP A N 1
ATOM 1670 C CA . ASP A 1 211 ? -4.390 -1.772 26.557 1.00 94.56 211 ASP A CA 1
ATOM 1671 C C . ASP A 1 211 ? -3.669 -2.890 25.787 1.00 94.56 211 ASP A C 1
ATOM 1673 O O . ASP A 1 211 ? -2.444 -2.889 25.649 1.00 94.56 211 ASP A O 1
ATOM 1677 N N . THR A 1 212 ? -4.432 -3.837 25.231 1.00 94.19 212 THR A N 1
ATOM 1678 C CA . THR A 1 212 ? -3.887 -4.967 24.463 1.00 94.19 212 THR A CA 1
ATOM 1679 C C . THR A 1 212 ? -3.221 -4.496 23.170 1.00 94.19 212 THR A C 1
ATOM 1681 O O . THR A 1 212 ? -2.123 -4.948 22.834 1.00 94.19 212 THR A O 1
ATOM 1684 N N . VAL A 1 213 ? -3.862 -3.584 22.436 1.00 93.94 213 VAL A N 1
ATOM 1685 C CA . VAL A 1 213 ? -3.302 -3.011 21.205 1.00 93.94 213 VAL A CA 1
ATOM 1686 C C . VAL A 1 213 ? -2.059 -2.180 21.519 1.00 93.94 213 VAL A C 1
ATOM 1688 O O . VAL A 1 213 ? -1.037 -2.365 20.865 1.00 93.94 213 VAL A O 1
ATOM 1691 N N . ALA A 1 214 ? -2.096 -1.344 22.561 1.00 92.62 214 ALA A N 1
ATOM 1692 C CA . ALA A 1 214 ? -0.952 -0.526 22.968 1.00 92.62 214 ALA A CA 1
ATOM 1693 C C . ALA A 1 214 ? 0.278 -1.357 23.374 1.00 92.62 214 ALA A C 1
ATOM 1695 O O . ALA A 1 214 ? 1.410 -0.944 23.132 1.00 92.62 214 ALA A O 1
ATOM 1696 N N . ALA A 1 215 ? 0.071 -2.542 23.954 1.00 91.94 215 ALA A N 1
ATOM 1697 C CA . ALA A 1 215 ? 1.145 -3.460 24.329 1.00 91.94 215 ALA A CA 1
ATOM 1698 C C . ALA A 1 215 ? 1.612 -4.380 23.183 1.00 91.94 215 ALA A C 1
ATOM 1700 O O . ALA A 1 215 ? 2.530 -5.185 23.368 1.00 91.94 215 ALA A O 1
ATOM 1701 N N . THR A 1 216 ? 0.984 -4.317 22.005 1.00 92.50 216 THR A N 1
ATOM 1702 C CA . THR A 1 216 ? 1.263 -5.265 20.923 1.00 92.50 216 THR A CA 1
ATOM 1703 C C . THR A 1 216 ? 2.650 -5.031 20.327 1.00 92.50 216 THR A C 1
ATOM 1705 O O . THR A 1 216 ? 2.926 -4.023 19.689 1.00 92.50 216 THR A O 1
ATOM 1708 N N . THR A 1 217 ? 3.527 -6.017 20.509 1.00 89.19 217 THR A N 1
ATOM 1709 C CA . THR A 1 217 ? 4.859 -6.086 19.896 1.00 89.19 217 THR A CA 1
ATOM 1710 C C . THR A 1 217 ? 5.094 -7.512 19.412 1.00 89.19 217 THR A C 1
ATOM 1712 O O . THR A 1 217 ? 5.502 -8.390 20.167 1.00 89.19 217 THR A O 1
ATOM 1715 N N . THR A 1 218 ? 4.768 -7.769 18.146 1.00 93.81 218 THR A N 1
ATOM 1716 C CA . THR A 1 218 ? 4.819 -9.107 17.537 1.00 93.81 218 THR A CA 1
ATOM 1717 C C . THR A 1 218 ? 5.710 -9.119 16.301 1.00 93.81 218 THR A C 1
ATOM 1719 O O . THR A 1 218 ? 5.819 -8.127 15.572 1.00 93.81 218 THR A O 1
ATOM 1722 N N . SER A 1 219 ? 6.344 -10.258 16.021 1.00 96.12 219 SER A N 1
ATOM 1723 C CA . SER A 1 219 ? 6.977 -10.485 14.718 1.00 96.12 219 SER A CA 1
ATOM 1724 C C . SER A 1 219 ? 5.906 -10.605 13.619 1.00 96.12 219 SER A C 1
ATOM 1726 O O . SER A 1 219 ? 4.737 -10.850 13.921 1.00 96.12 219 SER A O 1
ATOM 1728 N N . VAL A 1 220 ? 6.280 -10.424 12.345 1.00 95.81 220 VAL A N 1
ATOM 1729 C CA . VAL A 1 220 ? 5.334 -10.598 11.223 1.00 95.81 220 VAL A CA 1
ATOM 1730 C C . VAL A 1 220 ? 4.730 -12.015 11.216 1.00 95.81 220 VAL A C 1
ATOM 1732 O O . VAL A 1 220 ? 3.504 -12.111 11.212 1.00 95.81 220 VAL A O 1
ATOM 1735 N N . PRO A 1 221 ? 5.516 -13.109 11.337 1.00 96.56 221 PRO A N 1
ATOM 1736 C CA . PRO A 1 221 ? 4.954 -14.463 11.370 1.00 96.56 221 PRO A CA 1
ATOM 1737 C C . PRO A 1 221 ? 3.999 -14.716 12.546 1.00 96.56 221 PRO A C 1
ATOM 1739 O O . PRO A 1 221 ? 2.969 -15.371 12.380 1.00 96.56 221 PRO A O 1
ATOM 1742 N N . ASP A 1 222 ? 4.305 -14.185 13.735 1.00 96.94 222 ASP A N 1
ATOM 1743 C CA . ASP A 1 222 ? 3.442 -14.359 14.912 1.00 96.94 222 ASP A CA 1
ATOM 1744 C C . ASP A 1 222 ? 2.108 -13.622 14.754 1.00 96.94 222 ASP A C 1
ATOM 1746 O O . ASP A 1 222 ? 1.062 -14.120 15.183 1.00 96.94 222 ASP A O 1
ATOM 1750 N N . GLU A 1 223 ? 2.142 -12.448 14.122 1.00 97.06 223 GLU A N 1
ATOM 1751 C CA . GLU A 1 223 ? 0.958 -11.646 13.832 1.00 97.06 223 GLU A CA 1
ATOM 1752 C C . GLU A 1 223 ? 0.084 -12.315 12.762 1.00 97.06 223 GLU A C 1
ATOM 1754 O O . GLU A 1 223 ? -1.127 -12.430 12.951 1.00 97.06 223 GLU A O 1
ATOM 1759 N N . VAL A 1 224 ? 0.689 -12.877 11.706 1.00 96.75 224 VAL A N 1
ATOM 1760 C CA . VAL A 1 224 ? -0.014 -13.714 10.717 1.00 96.75 224 VAL A CA 1
ATOM 1761 C C . VAL A 1 224 ? -0.712 -14.883 11.407 1.00 96.75 224 VAL A C 1
ATOM 1763 O O . VAL A 1 224 ? -1.909 -15.102 11.206 1.00 96.75 224 VAL A O 1
ATOM 1766 N N . ALA A 1 225 ? -0.000 -15.605 12.276 1.00 97.00 225 ALA A N 1
ATOM 1767 C CA . ALA A 1 225 ? -0.577 -16.716 13.022 1.00 97.00 225 ALA A CA 1
ATOM 1768 C C . ALA A 1 225 ? -1.708 -16.251 13.957 1.00 97.00 225 ALA A C 1
ATOM 1770 O O . ALA A 1 225 ? -2.701 -16.958 14.130 1.00 97.00 225 ALA A O 1
ATOM 1771 N N . PHE A 1 226 ? -1.592 -15.062 14.559 1.00 96.81 226 PHE A N 1
ATOM 1772 C CA . PHE A 1 226 ? -2.647 -14.467 15.379 1.00 96.81 226 PHE A CA 1
ATOM 1773 C C . PHE A 1 226 ? -3.905 -14.151 14.562 1.00 96.81 226 PHE A C 1
ATOM 1775 O O . PHE A 1 226 ? -5.005 -14.509 14.989 1.00 96.81 226 PHE A O 1
ATOM 1782 N N . TRP A 1 227 ? -3.758 -13.564 13.374 1.00 97.19 227 TRP A N 1
ATOM 1783 C CA . TRP A 1 227 ? -4.869 -13.268 12.465 1.00 97.19 227 TRP A CA 1
ATOM 1784 C C . TRP A 1 227 ? -5.557 -14.555 11.994 1.00 97.19 227 TRP A C 1
ATOM 1786 O O . TRP A 1 227 ? -6.782 -14.679 12.067 1.00 97.19 227 TRP A O 1
ATOM 1796 N N . GLN A 1 228 ? -4.774 -15.561 11.603 1.00 96.81 228 GLN A N 1
ATOM 1797 C CA . GLN A 1 228 ? -5.286 -16.862 11.163 1.00 96.81 228 GLN A CA 1
ATOM 1798 C C . GLN A 1 228 ? -6.053 -17.599 12.266 1.00 96.81 228 GLN A C 1
ATOM 1800 O O . GLN A 1 228 ? -7.096 -18.194 11.990 1.00 96.81 228 GLN A O 1
ATOM 1805 N N . ARG A 1 229 ? -5.605 -17.514 13.529 1.00 97.12 229 ARG A N 1
ATOM 1806 C CA . ARG A 1 229 ? -6.346 -18.067 14.681 1.00 97.12 229 ARG A CA 1
ATOM 1807 C C . ARG A 1 229 ? -7.728 -17.434 14.863 1.00 97.12 229 ARG A C 1
ATOM 1809 O O . ARG A 1 229 ? -8.623 -18.097 15.376 1.00 97.12 229 ARG A O 1
ATOM 1816 N N . HIS A 1 230 ? -7.917 -16.199 14.402 1.00 96.56 230 HIS A N 1
ATOM 1817 C CA . HIS A 1 230 ? -9.209 -15.507 14.394 1.00 96.56 230 HIS A CA 1
ATOM 1818 C C . HIS A 1 230 ? -10.002 -15.715 13.090 1.00 96.56 230 HIS A C 1
ATOM 1820 O O . HIS A 1 230 ? -11.025 -15.069 12.868 1.00 96.56 230 HIS A O 1
ATOM 1826 N N . GLY A 1 231 ? -9.563 -16.631 12.220 1.00 95.50 231 GLY A N 1
ATOM 1827 C CA . GLY A 1 231 ? -10.247 -16.957 10.968 1.00 95.50 231 GLY A CA 1
ATOM 1828 C C . GLY A 1 231 ? -10.031 -15.937 9.848 1.00 95.50 231 GLY A C 1
ATOM 1829 O O . GLY A 1 231 ? -10.755 -15.964 8.850 1.00 95.50 231 GLY A O 1
ATOM 1830 N N . ILE A 1 232 ? -9.049 -15.045 9.988 1.00 96.19 232 ILE A N 1
ATOM 1831 C CA . ILE A 1 232 ? -8.668 -14.085 8.951 1.00 96.19 232 ILE A CA 1
ATOM 1832 C C . ILE A 1 232 ? -7.721 -14.779 7.975 1.00 96.19 232 ILE A C 1
ATOM 1834 O O . ILE A 1 232 ? -6.724 -15.372 8.375 1.00 96.19 232 ILE A O 1
ATOM 1838 N N . GLN A 1 233 ? -8.045 -14.717 6.686 1.00 91.88 233 GLN A N 1
ATOM 1839 C CA . GLN A 1 233 ? -7.332 -15.461 5.640 1.00 91.88 233 GLN A CA 1
ATOM 1840 C C . GLN A 1 233 ? -6.635 -14.552 4.634 1.00 91.88 233 GLN A C 1
ATOM 1842 O O . GLN A 1 233 ? -5.652 -14.950 4.019 1.00 91.88 233 GLN A O 1
ATOM 1847 N N . ARG A 1 234 ? -7.164 -13.344 4.445 1.00 89.44 234 ARG A N 1
ATOM 1848 C CA . ARG A 1 234 ? -6.680 -12.384 3.455 1.00 89.44 234 ARG A CA 1
ATOM 1849 C C . ARG A 1 234 ? -6.818 -10.971 3.979 1.00 89.44 234 ARG A C 1
ATOM 1851 O O . ARG A 1 234 ? -7.659 -10.720 4.840 1.00 89.44 234 ARG A O 1
ATOM 1858 N N . PHE A 1 235 ? -6.064 -10.052 3.403 1.00 88.38 235 PHE A N 1
ATOM 1859 C CA . PHE A 1 235 ? -6.235 -8.628 3.638 1.00 88.38 235 PHE A CA 1
ATOM 1860 C C . PHE A 1 235 ? -6.379 -7.927 2.291 1.00 88.38 235 PHE A C 1
ATOM 1862 O O . PHE A 1 235 ? -5.442 -7.868 1.503 1.00 88.38 235 PHE A O 1
ATOM 1869 N N . CYS A 1 236 ? -7.584 -7.442 2.003 1.00 80.56 236 CYS A N 1
ATOM 1870 C CA . CYS A 1 236 ? -7.895 -6.792 0.736 1.00 80.56 236 CYS A CA 1
ATOM 1871 C C . CYS A 1 236 ? -8.639 -5.487 0.992 1.00 80.56 236 CYS A C 1
ATOM 1873 O O . CYS A 1 236 ? -9.727 -5.500 1.581 1.00 80.56 236 CYS A O 1
ATOM 1875 N N . TYR A 1 237 ? -8.084 -4.387 0.492 1.00 75.69 237 TYR A N 1
ATOM 1876 C CA . TYR A 1 237 ? -8.775 -3.105 0.451 1.00 75.69 237 TYR A CA 1
ATOM 1877 C C . TYR A 1 237 ? -10.009 -3.153 -0.452 1.00 75.69 237 TYR A C 1
ATOM 1879 O O . TYR A 1 237 ? -10.134 -4.006 -1.335 1.00 75.69 237 TYR A O 1
ATOM 1887 N N . GLN A 1 238 ? -10.930 -2.216 -0.233 1.00 68.50 238 GLN A N 1
ATOM 1888 C CA . GLN A 1 238 ? -12.001 -1.982 -1.188 1.00 68.50 238 GLN A CA 1
ATOM 1889 C C . GLN A 1 238 ? -11.498 -1.125 -2.341 1.00 68.50 238 GLN A C 1
ATOM 1891 O O . GLN A 1 238 ? -10.670 -0.230 -2.174 1.00 68.50 238 GLN A O 1
ATOM 1896 N N . TRP A 1 239 ? -12.042 -1.399 -3.521 1.00 67.38 239 TRP A N 1
ATOM 1897 C CA . TRP A 1 239 ? -11.788 -0.572 -4.683 1.00 67.38 239 TRP A CA 1
ATOM 1898 C C . TRP A 1 239 ? -12.310 0.850 -4.459 1.00 67.38 239 TRP A C 1
ATOM 1900 O O . TRP A 1 239 ? -13.461 1.035 -4.059 1.00 67.38 239 TRP A O 1
ATOM 1910 N N . GLN A 1 240 ? -11.479 1.850 -4.750 1.00 59.59 240 GLN A N 1
ATOM 1911 C CA . GLN A 1 240 ? -11.861 3.260 -4.744 1.00 59.59 240 GLN A CA 1
ATOM 1912 C C . GLN A 1 240 ? -11.049 4.049 -5.776 1.00 59.59 240 GLN A C 1
ATOM 1914 O O . GLN A 1 240 ? -9.981 3.615 -6.201 1.00 59.59 240 GLN A O 1
ATOM 1919 N N . ASN A 1 241 ? -11.584 5.198 -6.182 1.00 60.19 241 ASN A N 1
ATOM 1920 C CA . ASN A 1 241 ? -11.044 6.075 -7.223 1.00 60.19 241 ASN A CA 1
ATOM 1921 C C . ASN A 1 241 ? -10.621 7.464 -6.705 1.00 60.19 241 ASN A C 1
ATOM 1923 O O . ASN A 1 241 ? -10.342 8.355 -7.500 1.00 60.19 241 ASN A O 1
ATOM 1927 N N . LEU A 1 242 ? -10.606 7.665 -5.388 1.00 56.81 242 LEU A N 1
ATOM 1928 C CA . LEU A 1 242 ? -10.205 8.908 -4.730 1.00 56.81 242 LEU A CA 1
ATOM 1929 C C . LEU A 1 242 ? -8.677 9.043 -4.623 1.00 56.81 242 LEU A C 1
ATOM 1931 O O . LEU A 1 242 ? -8.150 10.143 -4.764 1.00 56.81 242 LEU A O 1
ATOM 1935 N N . ARG A 1 243 ? -7.963 7.940 -4.369 1.00 58.56 243 ARG A N 1
ATOM 1936 C CA . ARG A 1 243 ? -6.494 7.875 -4.361 1.00 58.56 243 ARG A CA 1
ATOM 1937 C C . ARG A 1 243 ? -6.012 6.626 -5.081 1.00 58.56 243 ARG A C 1
ATOM 1939 O O . ARG A 1 243 ? -6.398 5.521 -4.722 1.00 58.56 243 ARG A O 1
ATOM 1946 N N . LEU A 1 244 ? -5.154 6.788 -6.076 1.00 60.34 244 LEU A N 1
ATOM 1947 C CA . LEU A 1 244 ? -4.576 5.654 -6.791 1.00 60.34 244 LEU A CA 1
ATOM 1948 C C . LEU A 1 244 ? -3.256 5.242 -6.126 1.00 60.34 244 LEU A C 1
ATOM 1950 O O . LEU A 1 244 ? -2.498 6.121 -5.708 1.00 60.34 244 LEU A O 1
ATOM 1954 N N . PRO A 1 245 ? -2.980 3.936 -5.986 1.00 63.38 245 PRO A N 1
ATOM 1955 C CA . PRO A 1 245 ? -1.688 3.469 -5.516 1.00 63.38 245 PRO A CA 1
ATOM 1956 C C . PRO A 1 245 ? -0.619 3.809 -6.553 1.00 63.38 245 PRO A C 1
ATOM 1958 O O . PRO A 1 245 ? -0.813 3.589 -7.749 1.00 63.38 245 PRO A O 1
ATOM 1961 N N . GLY A 1 246 ? 0.508 4.335 -6.083 1.00 65.19 246 GLY A N 1
ATOM 1962 C CA . GLY A 1 246 ? 1.715 4.420 -6.896 1.00 65.19 246 GLY A CA 1
ATOM 1963 C C . GLY A 1 246 ? 2.350 3.037 -7.008 1.00 65.19 246 GLY A C 1
ATOM 1964 O O . GLY A 1 246 ? 2.399 2.303 -6.021 1.00 65.19 246 GLY A O 1
ATOM 1965 N N . LEU A 1 247 ? 2.830 2.692 -8.198 1.00 69.81 247 LEU A N 1
ATOM 1966 C CA . LEU A 1 247 ? 3.578 1.468 -8.450 1.00 69.81 247 LEU A CA 1
ATOM 1967 C C . LEU A 1 247 ? 4.921 1.843 -9.066 1.00 69.81 247 LEU A C 1
ATOM 1969 O O . LEU A 1 247 ? 4.970 2.639 -10.000 1.00 69.81 247 LEU A O 1
ATOM 1973 N N . VAL A 1 248 ? 5.993 1.281 -8.515 1.00 71.50 248 VAL A N 1
ATOM 1974 C CA . VAL A 1 248 ? 7.337 1.397 -9.075 1.00 71.50 248 VAL A CA 1
ATOM 1975 C C . VAL A 1 248 ? 7.843 -0.012 -9.299 1.00 71.50 248 VAL A C 1
ATOM 1977 O O . VAL A 1 248 ? 8.042 -0.762 -8.346 1.00 71.50 248 VAL A O 1
ATOM 1980 N N . GLU A 1 249 ? 8.055 -0.349 -10.561 1.00 71.94 249 GLU A N 1
ATOM 1981 C CA . GLU A 1 249 ? 8.645 -1.610 -10.982 1.00 71.94 249 GLU A CA 1
ATOM 1982 C C . GLU A 1 249 ? 9.925 -1.331 -11.760 1.00 71.94 249 GLU A C 1
ATOM 1984 O O . GLU A 1 249 ? 10.111 -0.267 -12.357 1.00 71.94 249 GLU A O 1
ATOM 1989 N N . THR A 1 250 ? 10.846 -2.286 -11.711 1.00 74.00 250 THR A N 1
ATOM 1990 C CA . THR A 1 250 ? 12.169 -2.145 -12.311 1.00 74.00 250 THR A CA 1
ATOM 1991 C C . THR A 1 250 ? 12.473 -3.360 -13.157 1.00 74.00 250 THR A C 1
ATOM 1993 O O . THR A 1 250 ? 12.395 -4.484 -12.667 1.00 74.00 250 THR A O 1
ATOM 1996 N N . ALA A 1 251 ? 12.889 -3.127 -14.396 1.00 77.38 251 ALA A N 1
ATOM 1997 C CA . ALA A 1 251 ? 13.370 -4.165 -15.292 1.00 77.38 251 ALA A CA 1
ATOM 1998 C C . ALA A 1 251 ? 14.838 -3.906 -15.643 1.00 77.38 251 ALA A C 1
ATOM 2000 O O . ALA A 1 251 ? 15.280 -2.760 -15.763 1.00 77.38 251 ALA A O 1
ATOM 2001 N N . THR A 1 252 ? 15.596 -4.987 -15.811 1.00 81.38 252 THR A N 1
ATOM 2002 C CA . THR A 1 252 ? 16.970 -4.926 -16.317 1.00 81.38 252 THR A CA 1
ATOM 2003 C C . THR A 1 252 ? 16.989 -5.534 -17.705 1.00 81.38 252 THR A C 1
ATOM 2005 O O . THR A 1 252 ? 16.633 -6.701 -17.866 1.00 81.38 252 THR A O 1
ATOM 2008 N N . LEU A 1 253 ? 17.419 -4.762 -18.701 1.00 79.12 253 LEU A N 1
ATOM 2009 C CA . LEU A 1 253 ? 17.647 -5.311 -20.028 1.00 79.12 253 LEU A CA 1
ATOM 2010 C C . LEU A 1 253 ? 19.018 -5.992 -20.067 1.00 79.12 253 LEU A C 1
ATOM 2012 O O . LEU A 1 253 ? 20.026 -5.485 -19.575 1.00 79.12 253 LEU A O 1
ATOM 2016 N N . VAL A 1 254 ? 19.060 -7.180 -20.660 1.00 79.88 254 VAL A N 1
ATOM 2017 C CA . VAL A 1 254 ? 20.302 -7.926 -20.868 1.00 79.88 254 VAL A CA 1
ATOM 2018 C C . VAL A 1 254 ? 20.513 -8.043 -22.367 1.00 79.88 254 VAL A C 1
ATOM 2020 O O . VAL A 1 254 ? 19.686 -8.614 -23.075 1.00 79.88 254 VAL A O 1
ATOM 2023 N N . ASN A 1 255 ? 21.608 -7.466 -22.857 1.00 76.81 255 ASN A N 1
ATOM 2024 C CA . ASN A 1 255 ? 21.997 -7.579 -24.257 1.00 76.81 255 ASN A CA 1
ATOM 2025 C C . ASN A 1 255 ? 22.920 -8.798 -24.456 1.00 76.81 255 ASN A C 1
ATOM 2027 O O . ASN A 1 255 ? 23.323 -9.470 -23.505 1.00 76.81 255 ASN A O 1
ATOM 2031 N N . ALA A 1 256 ? 23.291 -9.081 -25.708 1.00 72.69 256 ALA A N 1
ATOM 2032 C CA . ALA A 1 256 ? 24.133 -10.230 -26.060 1.00 72.69 256 ALA A CA 1
ATOM 2033 C C . ALA A 1 256 ? 25.561 -10.200 -25.463 1.00 72.69 256 ALA A C 1
ATOM 2035 O O . ALA A 1 256 ? 26.273 -11.200 -25.546 1.00 72.69 256 ALA A O 1
ATOM 2036 N N . LEU A 1 257 ? 25.995 -9.076 -24.880 1.00 70.88 257 LEU A N 1
ATOM 2037 C CA . LEU A 1 257 ? 27.318 -8.879 -24.277 1.00 70.88 257 LEU A CA 1
ATOM 2038 C C . LEU A 1 257 ? 27.283 -8.785 -22.740 1.00 70.88 257 LEU A C 1
ATOM 2040 O O . LEU A 1 257 ? 28.345 -8.705 -22.122 1.00 70.88 257 LEU A O 1
ATOM 2044 N N . GLY A 1 258 ? 26.102 -8.838 -22.116 1.00 62.94 258 GLY A N 1
ATOM 2045 C CA . GLY A 1 258 ? 25.926 -8.775 -20.664 1.00 62.94 258 GLY A CA 1
ATOM 2046 C C . GLY A 1 258 ? 24.801 -7.826 -20.235 1.00 62.94 258 GLY A C 1
ATOM 2047 O O . GLY A 1 258 ? 24.058 -7.319 -21.078 1.00 62.94 258 GLY A O 1
ATOM 2048 N N . PRO A 1 259 ? 24.627 -7.596 -18.920 1.00 58.47 259 PRO A N 1
ATOM 2049 C CA . PRO A 1 259 ? 23.608 -6.675 -18.428 1.00 58.47 259 PRO A CA 1
ATOM 2050 C C . PRO A 1 259 ? 23.874 -5.267 -18.971 1.00 58.47 259 PRO A C 1
ATOM 2052 O O . PRO A 1 259 ? 24.958 -4.713 -18.781 1.00 58.47 259 PRO A O 1
ATOM 2055 N N . GLY A 1 260 ? 22.885 -4.717 -19.669 1.00 59.34 260 GLY A N 1
ATOM 2056 C CA . GLY A 1 260 ? 22.927 -3.396 -20.275 1.00 59.34 260 GLY A CA 1
ATOM 2057 C C . GLY A 1 260 ? 21.800 -2.558 -19.700 1.00 59.34 260 GLY A C 1
ATOM 2058 O O . GLY A 1 260 ? 20.661 -2.729 -20.103 1.00 59.34 260 GLY A O 1
ATOM 2059 N N . SER A 1 261 ? 22.158 -1.657 -18.786 1.00 55.78 261 SER A N 1
ATOM 2060 C CA . SER A 1 261 ? 21.329 -0.574 -18.240 1.00 55.78 261 SER A CA 1
ATOM 2061 C C . SER A 1 261 ? 20.010 -0.991 -17.555 1.00 55.78 261 SER A C 1
ATOM 2063 O O . SER A 1 261 ? 19.154 -1.684 -18.098 1.00 55.78 261 SER A O 1
ATOM 2065 N N . SER A 1 262 ? 19.807 -0.509 -16.328 1.00 48.50 262 SER A N 1
ATOM 2066 C CA . SER A 1 262 ? 18.498 -0.525 -15.672 1.00 48.50 262 SER A CA 1
ATOM 2067 C C . SER A 1 262 ? 17.773 0.783 -15.980 1.00 48.50 262 SER A C 1
ATOM 2069 O O . SER A 1 262 ? 18.353 1.866 -15.895 1.00 48.50 262 SER A O 1
ATOM 2071 N N . SER A 1 263 ? 16.501 0.700 -16.361 1.00 44.12 263 SER A N 1
ATOM 2072 C CA . SER A 1 263 ? 15.646 1.880 -16.510 1.00 44.12 263 SER A CA 1
ATOM 2073 C C . SER A 1 263 ? 14.693 1.942 -15.324 1.00 44.12 263 SER A C 1
ATOM 2075 O O . SER A 1 263 ? 13.896 1.034 -15.105 1.00 44.12 263 SER A O 1
ATOM 2077 N N . HIS A 1 264 ? 14.818 3.005 -14.531 1.00 35.56 264 HIS A N 1
ATOM 2078 C CA . HIS A 1 264 ? 13.887 3.330 -13.457 1.00 35.56 264 HIS A CA 1
ATOM 2079 C C . HIS A 1 264 ? 12.882 4.351 -13.992 1.00 35.56 264 HIS A C 1
ATOM 2081 O O . HIS A 1 264 ? 13.267 5.457 -14.366 1.00 35.56 264 HIS A O 1
ATOM 2087 N N . PHE A 1 265 ? 11.602 3.986 -14.032 1.00 39.00 265 PHE A N 1
ATOM 2088 C CA . PHE A 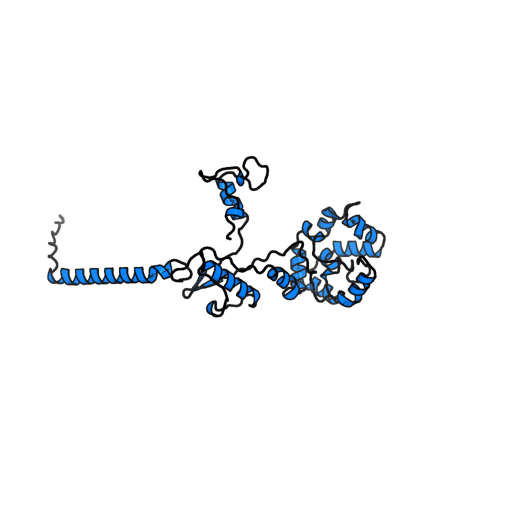1 265 ? 10.528 4.875 -14.472 1.00 39.00 265 PHE A CA 1
ATOM 2089 C C . PHE A 1 265 ? 9.979 5.679 -13.287 1.00 39.00 265 PHE A C 1
ATOM 2091 O O . PHE A 1 265 ? 8.869 5.448 -12.821 1.00 39.00 265 PHE A O 1
ATOM 2098 N N . TYR A 1 266 ? 10.783 6.602 -12.757 1.00 39.97 266 TYR A N 1
ATOM 2099 C CA . TYR A 1 266 ? 10.296 7.694 -11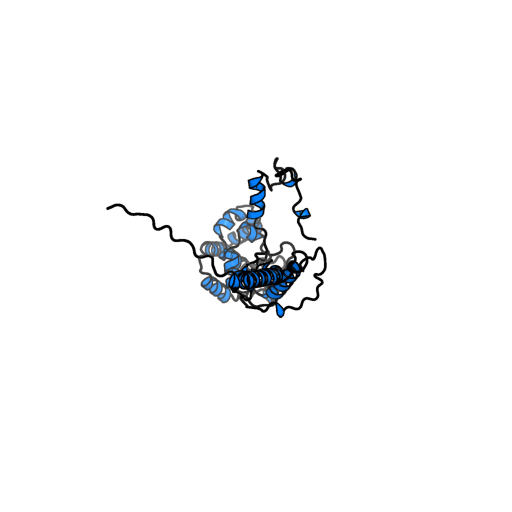.911 1.00 39.97 266 TYR A CA 1
ATOM 2100 C C . TYR A 1 266 ? 11.241 8.894 -12.033 1.00 39.97 266 TYR A C 1
ATOM 2102 O O . TYR A 1 266 ? 12.456 8.705 -12.069 1.00 39.97 266 TYR A O 1
ATOM 2110 N N . GLU A 1 267 ? 10.711 10.120 -12.072 1.00 38.75 267 GLU A N 1
ATOM 2111 C CA . GLU A 1 267 ? 11.517 11.304 -11.757 1.00 38.75 267 GLU A CA 1
ATOM 2112 C C . GLU A 1 267 ? 11.692 11.352 -10.232 1.00 38.75 267 GLU A C 1
ATOM 2114 O O . GLU A 1 267 ? 10.709 11.469 -9.493 1.00 38.75 267 GLU A O 1
ATOM 2119 N N . PRO A 1 268 ? 12.918 11.199 -9.701 1.00 44.28 268 PRO A N 1
ATOM 2120 C CA . PRO A 1 268 ? 13.156 11.419 -8.287 1.00 44.28 268 PRO A CA 1
ATOM 2121 C C . PRO A 1 268 ? 12.920 12.896 -7.980 1.00 44.28 268 PRO A C 1
ATOM 2123 O O . PRO A 1 268 ? 13.430 13.745 -8.704 1.00 44.28 268 PRO A O 1
ATOM 2126 N N . LEU A 1 269 ? 12.340 13.215 -6.820 1.00 48.78 269 LEU A N 1
ATOM 2127 C CA . LEU A 1 269 ? 12.354 14.582 -6.270 1.00 48.78 269 LEU A CA 1
ATOM 2128 C C . LEU A 1 269 ? 13.777 15.187 -6.273 1.00 48.78 269 LEU A C 1
ATOM 2130 O O . LEU A 1 269 ? 13.954 16.396 -6.350 1.00 48.78 269 LEU A O 1
ATOM 2134 N N . ALA A 1 270 ? 14.817 14.348 -6.218 1.00 47.62 270 ALA A N 1
ATOM 2135 C CA . ALA A 1 270 ? 16.207 14.773 -6.355 1.00 47.62 270 ALA A CA 1
ATOM 2136 C C . ALA A 1 270 ? 16.528 15.424 -7.718 1.00 47.62 270 ALA A C 1
ATOM 2138 O O . ALA A 1 270 ? 17.335 16.350 -7.752 1.00 47.62 270 ALA A O 1
ATOM 2139 N N . MET A 1 271 ? 15.895 14.985 -8.812 1.00 48.41 271 MET A N 1
ATOM 2140 C CA . MET A 1 271 ? 16.012 15.613 -10.133 1.00 48.41 271 MET A CA 1
ATOM 2141 C C . MET A 1 271 ? 15.241 16.932 -10.214 1.00 48.41 271 MET A C 1
ATOM 2143 O O . MET A 1 271 ? 15.717 17.826 -10.899 1.00 48.41 271 MET A O 1
ATOM 2147 N N . ASP A 1 272 ? 14.163 17.117 -9.444 1.00 53.12 272 ASP A N 1
ATOM 2148 C CA . ASP A 1 272 ? 13.487 18.422 -9.301 1.00 53.12 272 ASP A CA 1
ATOM 2149 C C . ASP A 1 272 ? 14.299 19.399 -8.430 1.00 53.12 272 ASP A C 1
ATOM 2151 O O . ASP A 1 272 ? 14.346 20.615 -8.655 1.00 53.12 272 ASP A O 1
ATOM 2155 N N . LEU A 1 273 ? 14.985 18.864 -7.415 1.00 55.38 273 LEU A N 1
ATOM 2156 C CA . LEU A 1 273 ? 15.839 19.623 -6.499 1.00 55.38 273 LEU A CA 1
ATOM 2157 C C . LEU A 1 273 ? 17.162 20.068 -7.150 1.00 55.38 273 LEU A C 1
ATOM 2159 O O . LEU A 1 273 ? 17.758 21.062 -6.736 1.00 55.38 273 LEU A O 1
ATOM 2163 N N . TYR A 1 274 ? 17.638 19.371 -8.181 1.00 55.69 274 TYR A N 1
ATOM 2164 C CA . TYR A 1 274 ? 18.912 19.667 -8.843 1.00 55.69 274 TYR A CA 1
ATOM 2165 C C . TYR A 1 274 ? 18.929 20.992 -9.649 1.00 55.69 274 TYR A C 1
ATOM 2167 O O . TYR A 1 274 ? 19.769 21.850 -9.364 1.00 55.69 274 TYR A O 1
ATOM 2175 N N . PRO A 1 275 ? 18.005 21.259 -10.596 1.00 55.12 275 PRO A N 1
ATOM 2176 C CA . PRO A 1 275 ? 17.961 22.528 -11.324 1.00 55.12 275 PRO A CA 1
ATOM 2177 C C . PRO A 1 275 ? 17.549 23.691 -10.414 1.00 55.12 275 PRO A C 1
ATOM 2179 O O . PRO A 1 275 ? 18.026 24.816 -10.580 1.00 55.12 275 PRO A O 1
ATOM 2182 N N . THR A 1 276 ? 16.712 23.424 -9.405 1.00 62.22 276 THR A N 1
ATOM 2183 C CA . THR A 1 276 ? 16.290 24.442 -8.435 1.00 62.22 276 THR A CA 1
ATOM 2184 C C . THR A 1 276 ? 17.434 24.875 -7.529 1.00 62.22 276 THR A C 1
ATOM 2186 O O . THR A 1 276 ? 17.600 26.069 -7.293 1.00 62.22 276 THR A O 1
ATOM 2189 N N . THR A 1 277 ? 18.307 23.961 -7.106 1.00 64.44 277 THR A N 1
ATOM 2190 C CA . THR A 1 277 ? 19.518 24.325 -6.353 1.00 64.44 277 THR A CA 1
ATOM 2191 C C . THR A 1 277 ? 20.569 25.023 -7.219 1.00 64.44 277 THR A C 1
ATOM 2193 O O . THR A 1 277 ? 21.160 26.003 -6.766 1.00 64.44 277 THR A O 1
ATOM 2196 N N . MET A 1 278 ? 20.765 24.607 -8.477 1.00 67.25 278 MET A N 1
ATOM 2197 C CA . MET A 1 278 ? 21.716 25.252 -9.399 1.00 67.25 278 MET A CA 1
ATOM 2198 C C . MET A 1 278 ? 21.364 26.706 -9.739 1.00 67.25 278 MET A C 1
ATOM 2200 O O . MET A 1 278 ? 22.264 27.521 -9.942 1.00 67.25 278 MET A O 1
ATOM 2204 N N . CYS A 1 279 ? 20.072 27.034 -9.789 1.00 68.88 279 CYS A N 1
ATOM 2205 C CA . CYS A 1 279 ? 19.573 28.365 -10.145 1.00 68.88 279 CYS A CA 1
ATOM 2206 C C . CYS A 1 279 ? 18.899 29.116 -8.985 1.00 68.88 279 CYS A C 1
ATOM 2208 O O . CYS A 1 279 ? 18.287 30.158 -9.210 1.00 68.88 279 CYS A O 1
ATOM 2210 N N . ASN A 1 280 ? 19.032 28.624 -7.747 1.00 78.50 280 ASN A N 1
ATOM 2211 C CA . ASN A 1 280 ? 18.420 29.194 -6.541 1.00 78.50 280 ASN A CA 1
ATOM 2212 C C . ASN A 1 280 ? 16.899 29.440 -6.676 1.00 78.50 280 ASN A C 1
ATOM 2214 O O . ASN A 1 280 ? 16.371 30.487 -6.289 1.00 78.50 280 ASN A O 1
ATOM 2218 N N . LEU A 1 281 ? 16.201 28.473 -7.265 1.00 78.75 281 LEU A N 1
ATOM 2219 C CA . LEU A 1 281 ? 14.762 28.476 -7.514 1.00 78.75 281 LEU A CA 1
ATOM 2220 C C . LEU A 1 281 ? 14.019 27.704 -6.420 1.00 78.75 281 LEU A C 1
ATOM 2222 O O . LEU A 1 281 ? 14.600 26.917 -5.676 1.00 78.75 281 LEU A O 1
ATOM 2226 N N . SER A 1 282 ? 12.711 27.908 -6.353 1.00 77.62 282 SER A N 1
ATOM 2227 C CA . SER A 1 282 ? 11.815 27.244 -5.413 1.00 77.62 282 SER A CA 1
ATOM 2228 C C . SER A 1 282 ? 10.664 26.562 -6.148 1.00 77.62 282 SER A C 1
ATOM 2230 O O . SER A 1 282 ? 10.074 27.125 -7.071 1.00 77.62 282 SER A O 1
ATOM 2232 N N . LEU A 1 283 ? 10.318 25.351 -5.708 1.00 65.81 283 LEU A N 1
ATOM 2233 C CA . LEU A 1 283 ? 9.148 24.599 -6.184 1.00 65.81 283 LEU A CA 1
ATOM 2234 C C . LEU A 1 283 ? 7.854 25.022 -5.467 1.00 65.81 283 LEU A C 1
ATOM 2236 O O . LEU A 1 283 ? 6.757 24.671 -5.897 1.00 65.81 283 LEU A O 1
ATOM 2240 N N . ILE A 1 284 ? 7.969 25.783 -4.375 1.00 65.88 284 ILE A N 1
ATOM 2241 C CA . ILE A 1 284 ? 6.837 26.207 -3.550 1.00 65.88 284 ILE A CA 1
ATOM 2242 C C . ILE A 1 284 ? 6.184 27.432 -4.195 1.00 65.88 284 ILE A C 1
ATOM 2244 O O . ILE A 1 284 ? 6.823 28.474 -4.378 1.00 65.88 284 ILE A O 1
ATOM 2248 N N . ARG A 1 285 ? 4.896 27.306 -4.529 1.00 57.56 285 ARG A N 1
ATOM 2249 C CA . ARG A 1 285 ? 4.074 28.398 -5.069 1.00 57.56 285 ARG A CA 1
ATOM 2250 C C . ARG A 1 285 ? 4.058 29.572 -4.071 1.00 57.56 285 ARG A C 1
ATOM 2252 O O . ARG A 1 285 ? 4.117 29.351 -2.867 1.00 57.56 285 ARG A O 1
ATOM 2259 N N . ASP A 1 286 ? 4.041 30.806 -4.575 1.00 73.31 286 ASP A N 1
ATOM 2260 C CA . ASP A 1 286 ? 4.074 32.063 -3.793 1.00 73.31 286 ASP A CA 1
ATOM 2261 C C . ASP A 1 286 ? 5.416 32.435 -3.134 1.00 73.31 286 ASP A C 1
ATOM 2263 O O . ASP A 1 286 ? 5.499 33.384 -2.353 1.00 73.31 286 ASP A O 1
ATOM 2267 N N . THR A 1 287 ? 6.503 31.751 -3.494 1.00 70.44 287 THR A N 1
ATOM 2268 C CA . THR A 1 287 ? 7.861 32.198 -3.152 1.00 70.44 287 THR A CA 1
ATOM 2269 C C . THR A 1 287 ? 8.413 33.172 -4.205 1.00 70.44 287 THR A C 1
ATOM 2271 O O . THR A 1 287 ? 8.093 33.051 -5.391 1.00 70.44 287 THR A O 1
ATOM 2274 N N . PRO A 1 288 ? 9.253 34.152 -3.815 1.00 76.44 288 PRO A N 1
ATOM 2275 C CA . PRO A 1 288 ? 9.760 35.176 -4.737 1.00 76.44 288 PRO A CA 1
ATOM 2276 C C . PRO A 1 288 ? 10.649 34.614 -5.858 1.00 76.44 288 PRO A C 1
ATOM 2278 O O . PRO A 1 288 ? 10.805 35.254 -6.890 1.00 76.44 288 PRO A O 1
ATOM 2281 N N . ASN A 1 289 ? 11.205 33.419 -5.664 1.00 77.50 289 ASN A N 1
ATOM 2282 C CA . ASN A 1 289 ? 12.043 32.674 -6.601 1.00 77.50 289 ASN A CA 1
ATOM 2283 C C . ASN A 1 289 ? 11.336 31.418 -7.141 1.00 77.50 289 ASN A C 1
ATOM 2285 O O . ASN A 1 289 ? 11.986 30.419 -7.455 1.00 77.50 289 ASN A O 1
ATOM 2289 N N . TYR A 1 290 ? 10.002 31.441 -7.220 1.00 78.69 290 TYR A N 1
ATOM 2290 C CA . TYR A 1 290 ? 9.230 30.338 -7.783 1.00 78.69 290 TYR A CA 1
ATOM 2291 C C . TYR A 1 290 ? 9.691 30.011 -9.213 1.00 78.69 290 TYR A C 1
ATOM 2293 O O . TYR A 1 290 ? 9.897 30.914 -10.033 1.00 78.69 290 TYR A O 1
ATOM 2301 N N . ILE A 1 291 ? 9.846 28.716 -9.501 1.00 68.38 291 ILE A N 1
ATOM 2302 C CA . ILE A 1 291 ? 10.457 28.192 -10.731 1.00 68.38 291 ILE A CA 1
ATOM 2303 C C . ILE A 1 291 ? 9.785 28.695 -12.017 1.00 68.38 291 ILE A C 1
ATOM 2305 O O . ILE A 1 291 ? 10.473 28.925 -13.004 1.00 68.38 291 ILE A O 1
ATOM 2309 N N . LEU A 1 292 ? 8.473 28.963 -11.998 1.00 74.25 292 LEU A N 1
ATOM 2310 C CA . LEU A 1 292 ? 7.746 29.445 -13.182 1.00 74.25 292 LEU A CA 1
ATOM 2311 C C . LEU A 1 292 ? 7.820 30.964 -13.397 1.00 74.25 292 LEU A C 1
ATOM 2313 O O . LEU A 1 292 ? 7.401 31.459 -14.438 1.00 74.25 292 LEU A O 1
ATOM 2317 N N . ASN A 1 293 ? 8.361 31.711 -12.433 1.00 75.56 293 ASN A N 1
ATOM 2318 C CA . ASN A 1 293 ? 8.465 33.171 -12.501 1.00 75.56 293 ASN A CA 1
ATOM 2319 C C . ASN A 1 293 ? 9.910 33.657 -12.691 1.00 75.56 293 ASN A C 1
ATOM 2321 O O . ASN A 1 293 ? 10.139 34.860 -12.823 1.00 75.56 293 ASN A O 1
ATOM 2325 N N . THR A 1 294 ? 10.885 32.744 -12.690 1.00 70.31 294 THR A N 1
ATOM 2326 C CA . THR A 1 294 ? 12.312 33.075 -12.598 1.00 70.31 294 THR A CA 1
ATOM 2327 C C . THR A 1 294 ? 13.089 32.397 -13.726 1.00 70.31 294 THR A C 1
ATOM 2329 O O . THR A 1 294 ? 12.880 31.223 -14.009 1.00 70.31 294 THR A O 1
ATOM 2332 N N . THR A 1 295 ? 13.993 33.127 -14.386 1.00 72.44 295 THR A N 1
ATOM 2333 C CA . THR A 1 295 ? 14.812 32.600 -15.491 1.00 72.44 295 THR A CA 1
ATOM 2334 C C . THR A 1 295 ? 16.091 31.940 -14.972 1.00 72.44 295 THR A C 1
ATOM 2336 O O . THR A 1 295 ? 16.710 32.414 -14.021 1.00 72.44 295 THR A O 1
ATOM 2339 N N . CYS A 1 296 ? 16.512 30.851 -15.617 1.00 68.56 296 CYS A N 1
ATOM 2340 C CA . CYS A 1 296 ? 17.711 30.082 -15.273 1.00 68.56 296 CYS A CA 1
ATOM 2341 C C . CYS A 1 296 ? 18.599 29.987 -16.519 1.00 68.56 296 CYS A C 1
ATOM 2343 O O . CYS A 1 296 ? 18.133 29.597 -17.586 1.00 68.56 296 CYS A O 1
ATOM 2345 N N . PHE A 1 297 ? 19.858 30.430 -16.426 1.00 70.81 297 PHE A N 1
ATOM 2346 C CA . PHE A 1 297 ? 20.804 30.498 -17.558 1.00 70.81 297 PHE A CA 1
ATOM 2347 C C . PHE A 1 297 ? 20.275 31.205 -18.826 1.00 70.81 297 PHE A C 1
ATOM 2349 O O . PHE A 1 297 ? 20.655 30.866 -19.944 1.00 70.81 297 PHE A O 1
ATOM 2356 N N . GLY A 1 298 ? 19.402 32.207 -18.670 1.00 68.88 298 GLY A N 1
ATOM 2357 C CA . GLY A 1 298 ? 18.819 32.947 -19.796 1.00 68.88 298 GLY A CA 1
ATOM 2358 C C . GLY A 1 298 ? 17.707 32.203 -20.543 1.00 68.88 298 GLY A C 1
ATOM 2359 O O . GLY A 1 298 ? 17.195 32.728 -21.530 1.00 68.88 298 GLY A O 1
ATOM 2360 N N . MET A 1 299 ? 17.305 31.021 -20.069 1.00 58.19 299 MET A N 1
ATOM 2361 C CA . MET A 1 299 ? 16.130 30.316 -20.570 1.00 58.19 299 MET A CA 1
ATOM 2362 C C . MET A 1 299 ? 14.861 30.828 -19.866 1.00 58.19 299 MET A C 1
ATOM 2364 O O . MET A 1 299 ? 14.893 31.073 -18.651 1.00 58.19 299 MET A O 1
ATOM 2368 N N . PRO A 1 300 ? 13.754 31.031 -20.607 1.00 63.69 300 PRO A N 1
ATOM 2369 C CA . PRO A 1 300 ? 12.471 31.383 -20.014 1.00 63.69 300 PRO A CA 1
ATOM 2370 C C . PRO A 1 300 ? 11.965 30.236 -19.124 1.00 63.69 300 PRO A C 1
ATOM 2372 O O . PRO A 1 300 ? 12.217 29.074 -19.447 1.00 63.69 300 PRO A O 1
ATOM 2375 N N . PRO A 1 301 ? 11.263 30.539 -18.019 1.00 61.00 301 PRO A N 1
ATOM 2376 C CA . PRO A 1 301 ? 10.646 29.512 -17.191 1.00 61.00 301 PRO A CA 1
ATOM 2377 C C . PRO A 1 301 ? 9.648 28.702 -18.026 1.00 61.00 301 PRO A C 1
ATOM 2379 O O . PRO A 1 301 ? 8.809 29.283 -18.715 1.00 61.00 301 PRO A O 1
ATOM 2382 N N . GLN A 1 302 ? 9.752 27.376 -17.977 1.00 56.81 302 GLN A N 1
ATOM 2383 C CA . GLN A 1 302 ? 8.828 26.460 -18.649 1.00 56.81 302 GLN A CA 1
ATOM 2384 C C . GLN A 1 302 ? 8.037 25.679 -17.604 1.00 56.81 302 GLN A C 1
ATOM 2386 O O . GLN A 1 302 ? 8.578 25.325 -16.553 1.00 56.81 302 GLN A O 1
ATOM 2391 N N . SER A 1 303 ? 6.746 25.462 -17.868 1.00 50.84 303 SER A N 1
ATOM 2392 C CA . SER A 1 303 ? 5.918 24.627 -17.002 1.00 50.84 303 SER A CA 1
ATOM 2393 C C . SER A 1 303 ? 6.385 23.182 -17.104 1.00 50.84 303 SER A C 1
ATOM 2395 O O . SER A 1 303 ? 6.735 22.725 -18.186 1.00 50.84 303 SER A O 1
ATOM 2397 N N . PHE A 1 304 ? 6.339 22.429 -16.006 1.00 44.34 304 PHE A N 1
ATOM 2398 C CA . PHE A 1 304 ? 6.539 20.977 -16.075 1.00 44.34 304 PHE A CA 1
ATOM 2399 C C . PHE A 1 304 ? 5.497 20.305 -16.980 1.00 44.34 304 PHE A C 1
ATOM 2401 O O . PHE A 1 304 ? 5.806 19.321 -17.645 1.00 44.34 304 PHE A O 1
ATOM 2408 N N . ASP A 1 305 ? 4.308 20.903 -17.101 1.00 42.44 305 ASP A N 1
ATOM 2409 C CA . ASP A 1 305 ? 3.288 20.470 -18.058 1.00 42.44 305 ASP A CA 1
ATOM 2410 C C . ASP A 1 305 ? 3.744 20.643 -19.522 1.00 42.44 305 ASP A C 1
ATOM 2412 O O . ASP A 1 305 ? 3.298 19.892 -20.384 1.00 42.44 305 ASP A O 1
ATOM 2416 N N . ASP A 1 306 ? 4.673 21.564 -19.817 1.00 41.41 306 ASP A N 1
ATOM 2417 C CA . ASP A 1 306 ? 5.240 21.745 -21.166 1.00 41.41 306 ASP A CA 1
ATOM 2418 C C . ASP A 1 306 ? 6.283 20.662 -21.511 1.00 41.41 306 ASP A C 1
ATOM 2420 O O . ASP A 1 306 ? 6.591 20.449 -22.684 1.00 41.41 306 ASP A O 1
ATOM 2424 N N . TYR A 1 307 ? 6.812 19.966 -20.496 1.00 36.78 307 TYR A N 1
ATOM 2425 C CA . TYR A 1 307 ? 7.709 18.812 -20.637 1.00 36.78 307 TYR A CA 1
ATOM 2426 C C . TYR A 1 307 ? 6.974 17.472 -20.566 1.00 36.78 307 TYR A C 1
ATOM 2428 O O . TYR A 1 307 ? 7.599 16.419 -20.708 1.00 36.78 307 TYR A O 1
ATOM 2436 N N . SER A 1 308 ? 5.653 17.490 -20.375 1.00 26.78 308 SER A N 1
ATOM 2437 C CA . SER A 1 308 ? 4.859 16.277 -20.484 1.00 26.78 308 SER A CA 1
ATOM 2438 C C . SER A 1 308 ? 4.811 15.845 -21.952 1.00 26.78 308 SER A C 1
ATOM 2440 O O . SER A 1 308 ? 4.337 16.568 -22.829 1.00 26.78 308 SER A O 1
ATOM 2442 N N . CYS A 1 309 ? 5.374 14.669 -22.237 1.00 25.55 309 CYS A N 1
ATOM 2443 C CA . CYS A 1 309 ? 5.175 14.007 -23.516 1.00 25.55 309 CYS A CA 1
ATOM 2444 C C . CYS A 1 309 ? 3.669 13.816 -23.730 1.00 25.55 309 CYS A C 1
ATOM 2446 O O . CYS A 1 309 ? 3.024 13.050 -23.011 1.00 25.55 309 CYS A O 1
ATOM 2448 N N . LEU A 1 310 ? 3.145 14.551 -24.710 1.00 28.48 310 LEU A N 1
ATOM 2449 C CA . LEU A 1 310 ? 1.917 14.222 -25.424 1.00 28.48 310 LEU A CA 1
ATOM 2450 C C . LEU A 1 310 ? 1.981 12.826 -26.015 1.00 28.48 310 LEU A C 1
ATOM 2452 O O . LEU A 1 310 ? 3.094 12.425 -26.438 1.00 28.48 310 LEU A O 1
#

Sequence (310 aa):
MRIQPTTGSLDPSPSRWRLPGALWLCATLAGTFYYLLHIQPQLANDFFWPHYNSSGYQTFLIDALNQLLETSDDEATVDLGSVMLDARYDGLLTTAIAHPTYAMALLTTKLPSLDFAITSLRNTSIDMVLWLPTPYCWVDFNKSFELAHTEARQDRCRHQYGTNGAVYLEAVARNIDWTAFLVGYGGPETLFWSAILSGLEASTRGVHWLDTVAATTTSVPDEVAFWQRHGIQRFCYQWQNLRLPGLVETATLVNALGPGSSSHFYEPLAMDLYPTTMCNLSLIRDTPNYILNTTCFGMPPQSFDDYSCL

Foldseek 3Di:
DDDDDPPDDPDDDDVVVVVVVVVVVVVVVVVVVVVCVVQVQLVVALQSDGPDDPAFNVLLVLQLVVVCVQPDDPPDDDDSVVDDDPDDRPDSFDHHDDPQCRQVCCQAPVPFALLSVLVVLLVDDLVCLVVFQAAAQAADLVRPGGQDPDPVVNVCCVVPVNQALRNYNLSNLLRYQVVVNCVVAVDPPGPCVVRPVVVLVVDPNSVVSSVVSNPRDDDSVVVSVVSVVSNHGTHHGDDDDPDGDDDWDKDWDAHPVGTGDIDTPDDPVVNVVVQCVVQVADCDPPDPRHQQVDDDPNDHRDDVVNVDRD